Protein AF-A0AA35QZ10-F1 (afdb_monomer)

Structure (mmCIF, N/CA/C/O backbone):
data_AF-A0AA35QZ10-F1
#
_entry.id   AF-A0AA35QZ10-F1
#
loop_
_atom_site.group_PDB
_atom_site.id
_atom_site.type_symbol
_atom_site.label_atom_id
_atom_site.label_alt_id
_atom_site.label_comp_id
_atom_site.label_asym_id
_atom_site.label_entity_id
_atom_site.label_seq_id
_atom_site.pdbx_PDB_ins_code
_atom_site.Cartn_x
_atom_site.Cartn_y
_atom_site.Cartn_z
_atom_site.occupancy
_atom_site.B_iso_or_equiv
_atom_site.auth_seq_id
_atom_site.auth_comp_id
_atom_site.auth_asym_id
_atom_site.auth_atom_id
_atom_site.pdbx_PDB_model_num
ATOM 1 N N . MET A 1 1 ? -4.164 -14.059 4.439 1.00 63.72 1 MET A N 1
ATOM 2 C CA . MET A 1 1 ? -3.988 -13.950 2.972 1.00 63.72 1 MET A CA 1
ATOM 3 C C . MET A 1 1 ? -5.216 -14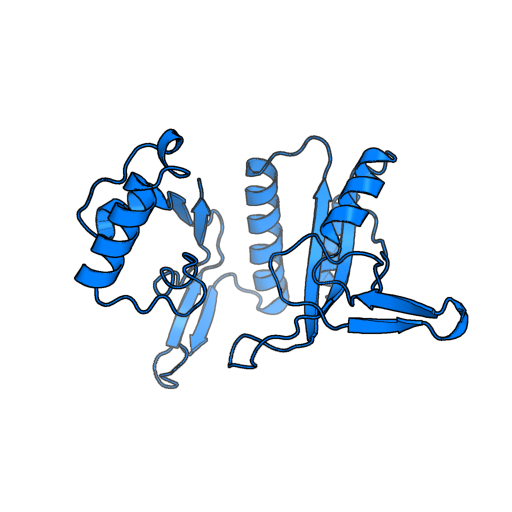.412 2.195 1.00 63.72 1 MET A C 1
ATOM 5 O O . MET A 1 1 ? -5.661 -13.649 1.354 1.00 63.72 1 MET A O 1
ATOM 9 N N . SER A 1 2 ? -5.811 -15.581 2.484 1.00 86.12 2 SER A N 1
ATOM 10 C CA . SER A 1 2 ? -7.033 -16.037 1.785 1.00 86.12 2 SER A CA 1
ATOM 11 C C . SER A 1 2 ? -8.198 -15.033 1.853 1.00 86.12 2 SER A C 1
ATOM 13 O O . SER A 1 2 ? -8.777 -14.741 0.816 1.00 86.12 2 SER A O 1
ATOM 15 N N . SER A 1 3 ? -8.464 -14.421 3.013 1.00 91.56 3 SER A N 1
ATOM 16 C CA . SER A 1 3 ? -9.534 -13.417 3.156 1.00 91.56 3 SER A CA 1
ATOM 17 C C . SER A 1 3 ? -9.306 -12.141 2.332 1.00 91.56 3 SER A C 1
ATOM 19 O O . SER A 1 3 ? -10.261 -11.556 1.840 1.00 91.56 3 SER A O 1
ATOM 21 N N . ILE A 1 4 ? -8.046 -11.722 2.139 1.00 95.69 4 ILE A N 1
ATOM 22 C CA . ILE A 1 4 ? -7.713 -10.545 1.314 1.00 95.69 4 ILE A CA 1
ATOM 23 C C . ILE A 1 4 ? -8.027 -10.839 -0.155 1.00 95.69 4 ILE A C 1
ATOM 25 O O . ILE A 1 4 ? -8.680 -10.033 -0.809 1.00 95.69 4 ILE A O 1
ATOM 29 N N . ARG A 1 5 ? -7.613 -12.013 -0.654 1.00 97.00 5 ARG A N 1
ATOM 30 C CA . ARG A 1 5 ? -7.931 -12.445 -2.024 1.00 97.00 5 ARG A CA 1
ATOM 31 C C . ARG A 1 5 ? -9.433 -12.510 -2.252 1.00 97.00 5 ARG A C 1
ATOM 33 O O . ARG A 1 5 ? -9.929 -11.858 -3.157 1.00 97.00 5 ARG A O 1
ATOM 40 N N . GLN A 1 6 ? -10.157 -13.192 -1.364 1.00 96.38 6 GLN A N 1
ATOM 41 C CA . GLN A 1 6 ? -11.615 -13.312 -1.447 1.00 96.38 6 GLN A CA 1
ATOM 42 C C . GLN A 1 6 ? -12.314 -11.948 -1.447 1.00 96.38 6 GLN A C 1
ATOM 44 O O . GLN A 1 6 ? -13.272 -11.750 -2.190 1.00 96.38 6 GLN A O 1
ATOM 49 N N . PHE A 1 7 ? -11.830 -10.992 -0.647 1.00 97.75 7 PHE A N 1
ATOM 50 C CA . PHE A 1 7 ? -12.361 -9.633 -0.647 1.00 97.75 7 PHE A CA 1
ATOM 51 C C . PHE A 1 7 ? -12.220 -8.979 -2.028 1.00 97.75 7 PHE A C 1
ATOM 53 O O . PHE A 1 7 ? -13.218 -8.519 -2.582 1.00 97.75 7 PHE A O 1
ATOM 60 N N . PHE A 1 8 ? -11.022 -8.983 -2.617 1.00 98.19 8 PHE A N 1
ATOM 61 C CA . PHE A 1 8 ? -10.788 -8.381 -3.933 1.00 98.19 8 PHE A CA 1
ATOM 62 C C . PHE A 1 8 ? -11.505 -9.132 -5.065 1.00 98.19 8 PHE A C 1
ATOM 64 O O . PHE A 1 8 ? -12.157 -8.500 -5.898 1.00 98.19 8 PHE A O 1
ATOM 71 N N . GLU A 1 9 ? -11.492 -10.465 -5.053 1.00 97.12 9 GLU A N 1
ATOM 72 C CA . GLU A 1 9 ? -12.240 -11.305 -5.998 1.00 97.12 9 GLU A CA 1
ATOM 73 C C . GLU A 1 9 ? -13.745 -11.001 -5.951 1.00 97.12 9 GLU A C 1
ATOM 75 O O . GLU A 1 9 ? -14.378 -10.833 -6.994 1.00 97.12 9 GLU A O 1
ATOM 80 N N . SER A 1 10 ? -14.323 -10.832 -4.754 1.00 97.50 10 SER A N 1
ATOM 81 C CA . SER A 1 10 ? -15.746 -10.490 -4.597 1.00 97.50 10 SER A CA 1
ATOM 82 C C . SER A 1 10 ? -16.115 -9.113 -5.164 1.00 97.50 10 SER A C 1
ATOM 84 O O . SER A 1 10 ? -17.275 -8.868 -5.496 1.00 97.50 10 SER A O 1
ATOM 86 N N . LEU A 1 11 ? -15.133 -8.216 -5.303 1.00 97.69 11 LEU A N 1
ATOM 87 C CA . LEU A 1 11 ? -15.281 -6.891 -5.911 1.00 97.69 11 LEU A CA 1
ATOM 88 C C . LEU A 1 11 ? -14.959 -6.887 -7.419 1.00 97.69 11 LEU A C 1
ATOM 90 O O . LEU A 1 11 ? -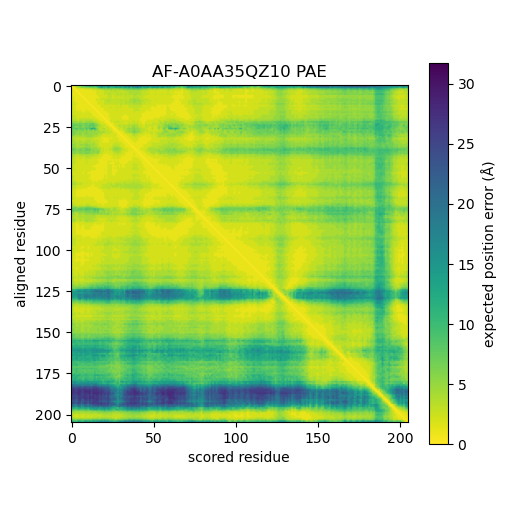15.020 -5.829 -8.060 1.00 97.69 11 LEU A O 1
ATOM 94 N N . GLY A 1 12 ? -14.644 -8.057 -7.985 1.00 98.06 12 GLY A N 1
ATOM 95 C CA . GLY A 1 12 ? -14.345 -8.254 -9.401 1.00 98.06 12 GLY A CA 1
ATOM 96 C C . GLY A 1 12 ? -12.922 -7.871 -9.801 1.00 98.06 12 GLY A C 1
ATOM 97 O O . GLY A 1 12 ? -12.699 -7.543 -10.962 1.00 98.06 12 GLY A O 1
ATOM 98 N N . PHE A 1 13 ? -11.972 -7.857 -8.862 1.00 98.62 13 PHE A N 1
ATOM 99 C CA . PHE A 1 13 ? -10.564 -7.660 -9.197 1.00 98.62 13 PHE A CA 1
ATOM 100 C C . PHE A 1 13 ? -9.941 -8.941 -9.756 1.00 98.62 13 PHE A C 1
ATOM 102 O O . PHE A 1 13 ? -10.213 -10.041 -9.275 1.00 98.62 13 PHE A O 1
ATOM 109 N N . LEU A 1 14 ? -9.053 -8.778 -10.733 1.00 98.56 14 LEU A N 1
ATOM 110 C CA . LEU A 1 14 ? -8.208 -9.842 -11.259 1.00 98.56 14 LEU A CA 1
ATOM 111 C C . LEU A 1 14 ? -6.892 -9.907 -10.467 1.00 98.56 14 LEU A C 1
ATOM 113 O O . LEU A 1 14 ? -6.173 -8.907 -10.403 1.00 98.56 14 LEU A O 1
ATOM 117 N N . GLU A 1 15 ? -6.566 -11.068 -9.888 1.00 98.56 15 GLU A N 1
ATOM 118 C CA . GLU A 1 15 ? -5.224 -11.311 -9.333 1.00 98.56 15 GLU A CA 1
ATOM 119 C C . GLU A 1 15 ? -4.228 -11.453 -10.491 1.00 98.56 15 GLU A C 1
ATOM 121 O O . GLU A 1 15 ? -4.475 -12.196 -11.444 1.00 98.56 15 GLU A O 1
ATOM 126 N N . VAL A 1 16 ? -3.116 -10.725 -10.425 1.00 98.56 16 VAL A N 1
ATOM 127 C CA . VAL A 1 16 ? -2.063 -10.727 -11.449 1.00 98.56 16 VAL A CA 1
ATOM 128 C C . VAL A 1 16 ? -0.687 -10.904 -10.815 1.00 98.56 16 VAL A C 1
ATOM 130 O O . VAL A 1 16 ? -0.503 -10.667 -9.624 1.00 98.56 16 VAL A O 1
ATOM 133 N N . GLU A 1 17 ? 0.296 -11.279 -11.631 1.00 98.56 17 GLU A N 1
ATOM 134 C CA . GLU A 1 17 ? 1.710 -11.304 -11.254 1.00 98.56 17 GLU A CA 1
ATOM 135 C C . GLU A 1 17 ? 2.506 -10.434 -12.231 1.00 98.56 17 GLU A C 1
ATOM 137 O O . GLU A 1 17 ? 2.420 -10.618 -13.449 1.00 98.56 17 GLU A O 1
ATOM 142 N N . THR A 1 18 ? 3.287 -9.482 -11.714 1.00 98.50 18 THR A N 1
ATOM 143 C CA . THR A 1 18 ? 4.153 -8.621 -12.534 1.00 98.50 18 THR A CA 1
ATOM 144 C C . THR A 1 18 ? 5.639 -8.929 -12.309 1.00 98.50 18 THR A C 1
ATOM 146 O O . THR A 1 18 ? 6.010 -9.520 -11.291 1.00 98.50 18 THR A O 1
ATOM 149 N N . PRO A 1 19 ? 6.544 -8.519 -13.222 1.00 98.31 19 PRO A N 1
ATOM 150 C CA . PRO A 1 19 ? 7.973 -8.792 -13.083 1.00 98.31 19 PRO A CA 1
ATOM 151 C C . PRO A 1 19 ? 8.569 -8.316 -11.749 1.00 98.31 19 PRO A C 1
ATOM 153 O O . PRO A 1 19 ? 8.305 -7.203 -11.289 1.00 98.31 19 PRO A O 1
ATOM 156 N N . MET A 1 20 ? 9.419 -9.160 -11.153 1.00 98.25 20 MET A N 1
ATOM 157 C CA . MET A 1 20 ? 10.206 -8.831 -9.954 1.00 98.25 20 MET A CA 1
ATOM 158 C C . MET A 1 20 ? 11.614 -8.314 -10.271 1.00 98.25 20 MET A C 1
ATOM 160 O O . MET A 1 20 ? 12.254 -7.755 -9.387 1.00 98.25 20 MET A O 1
ATOM 164 N N . MET A 1 21 ? 12.088 -8.488 -11.508 1.00 97.62 21 MET A N 1
ATOM 165 C CA . MET A 1 21 ? 13.360 -7.960 -12.002 1.00 97.62 21 MET A CA 1
ATOM 166 C C . MET A 1 21 ? 13.083 -6.960 -13.119 1.00 97.62 21 MET A C 1
ATOM 168 O O . MET A 1 21 ? 12.473 -7.314 -14.127 1.00 97.62 21 MET A O 1
ATOM 172 N N . ASN A 1 22 ? 13.548 -5.726 -12.949 1.00 96.00 22 ASN A N 1
ATOM 173 C CA . ASN A 1 22 ? 13.260 -4.615 -13.848 1.00 96.00 22 ASN A CA 1
ATOM 174 C C . ASN A 1 22 ? 14.555 -4.006 -14.387 1.00 96.00 22 ASN A C 1
ATOM 176 O O . ASN A 1 22 ? 15.553 -3.943 -13.674 1.00 96.00 22 ASN A O 1
ATOM 180 N N . GLY A 1 23 ? 14.529 -3.489 -15.617 1.00 94.56 23 GLY A N 1
ATOM 181 C CA . GLY A 1 23 ? 15.638 -2.682 -16.144 1.00 94.56 23 GLY A CA 1
ATOM 182 C C . GLY A 1 23 ? 15.784 -1.331 -15.431 1.00 94.56 23 GLY A C 1
ATOM 183 O O . GLY A 1 23 ? 16.870 -0.766 -15.393 1.00 94.56 23 GLY A O 1
ATOM 184 N N . ILE A 1 24 ? 14.698 -0.829 -14.833 1.00 92.06 24 ILE A N 1
ATOM 185 C CA . ILE A 1 24 ? 14.662 0.385 -14.011 1.00 92.06 24 ILE A CA 1
ATOM 186 C C . ILE A 1 24 ? 13.758 0.105 -12.804 1.00 92.06 24 ILE A C 1
ATOM 188 O O . ILE A 1 24 ? 12.634 -0.370 -12.971 1.00 92.06 24 ILE A O 1
ATOM 192 N N . ALA A 1 25 ? 14.230 0.387 -11.589 1.00 89.94 25 ALA A N 1
ATOM 193 C CA . ALA A 1 25 ? 13.391 0.334 -10.392 1.00 89.94 25 ALA A CA 1
ATOM 194 C C . ALA A 1 25 ? 12.468 1.565 -10.323 1.00 89.94 25 ALA A C 1
ATOM 196 O O . ALA A 1 25 ? 12.911 2.687 -10.557 1.00 89.94 25 ALA A O 1
ATOM 197 N N . GLY A 1 26 ? 11.191 1.363 -9.991 1.00 89.44 26 GLY A N 1
ATOM 198 C CA . GLY A 1 26 ? 10.193 2.429 -9.887 1.00 89.44 26 GLY A CA 1
ATOM 199 C C . GLY A 1 26 ? 8.972 2.000 -9.072 1.00 89.44 26 GLY A C 1
ATOM 200 O O . GLY A 1 26 ? 8.897 0.855 -8.630 1.00 89.44 26 GLY A O 1
ATOM 201 N N . GLY A 1 27 ? 8.035 2.928 -8.861 1.00 84.12 27 GLY A N 1
ATOM 202 C CA . GLY A 1 27 ? 6.812 2.710 -8.070 1.00 84.12 27 GLY A CA 1
ATOM 203 C C . GLY A 1 27 ? 6.957 2.972 -6.565 1.00 84.12 27 GLY A C 1
ATOM 204 O O . GLY A 1 27 ? 5.967 3.053 -5.858 1.00 84.12 27 GLY A O 1
ATOM 205 N N . ALA A 1 28 ? 8.175 3.156 -6.055 1.00 86.00 28 ALA A N 1
A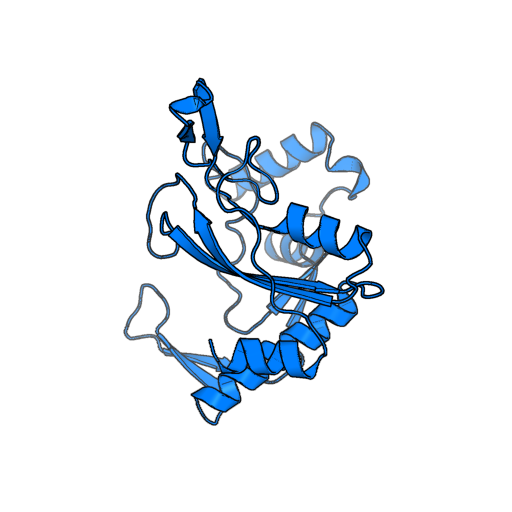TOM 206 C CA . ALA A 1 28 ? 8.410 3.628 -4.693 1.00 86.00 28 ALA A CA 1
ATOM 207 C C . ALA A 1 28 ? 9.757 4.357 -4.601 1.00 86.00 28 ALA A C 1
ATOM 209 O O . ALA A 1 28 ? 10.668 4.097 -5.388 1.00 86.00 28 ALA A O 1
ATOM 210 N N . SER A 1 29 ? 9.896 5.248 -3.617 1.00 87.62 29 SER A N 1
ATOM 211 C CA . SER A 1 29 ? 11.187 5.842 -3.255 1.00 87.62 29 SER A CA 1
ATOM 212 C C . SER A 1 29 ? 11.922 4.904 -2.299 1.00 87.62 29 SER A C 1
ATOM 214 O O . SER A 1 29 ? 11.666 4.940 -1.099 1.00 87.62 29 SER A O 1
ATOM 216 N N . ALA A 1 30 ? 12.802 4.057 -2.831 1.00 89.44 30 ALA A N 1
ATOM 217 C CA . ALA A 1 30 ? 13.619 3.127 -2.053 1.00 89.44 30 ALA A CA 1
ATOM 218 C C . ALA A 1 30 ? 14.928 2.793 -2.783 1.00 89.44 30 ALA A C 1
ATOM 220 O O . ALA A 1 30 ? 15.014 2.929 -4.007 1.00 89.44 30 ALA A O 1
ATOM 221 N N . VAL A 1 31 ? 15.936 2.321 -2.044 1.00 90.50 31 VAL A N 1
ATOM 222 C CA . VAL A 1 31 ? 17.193 1.829 -2.635 1.00 90.50 31 VAL A CA 1
ATOM 223 C C . VAL A 1 31 ? 16.989 0.384 -3.121 1.00 90.50 31 VAL A C 1
ATOM 225 O O . VAL A 1 31 ? 16.694 -0.489 -2.304 1.00 90.50 31 VAL A O 1
ATOM 228 N N . PRO A 1 32 ? 17.120 0.080 -4.426 1.00 95.38 32 PRO A N 1
ATOM 229 C CA . PRO A 1 32 ? 16.886 -1.270 -4.934 1.00 95.38 32 PRO A CA 1
ATOM 230 C C . PRO A 1 32 ? 18.097 -2.190 -4.721 1.00 95.38 32 PRO A C 1
ATOM 232 O O . PRO A 1 32 ? 19.246 -1.745 -4.681 1.00 95.38 32 PRO A O 1
ATOM 235 N N . PHE A 1 33 ? 17.853 -3.502 -4.683 1.00 97.62 33 PHE A N 1
ATOM 236 C CA . PHE A 1 33 ? 18.914 -4.484 -4.922 1.00 97.62 33 PHE A CA 1
ATOM 237 C C . PHE A 1 33 ? 19.265 -4.525 -6.410 1.00 97.62 33 PHE A C 1
ATOM 239 O O . PHE A 1 33 ? 18.372 -4.502 -7.260 1.00 97.62 33 PHE A O 1
ATOM 246 N N . VAL A 1 34 ? 20.558 -4.638 -6.714 1.00 97.69 34 VAL A N 1
ATOM 247 C CA . VAL A 1 34 ? 21.086 -4.750 -8.080 1.00 97.69 34 VAL A CA 1
ATOM 248 C C . VAL A 1 34 ? 21.609 -6.167 -8.296 1.00 97.69 34 VAL A C 1
ATOM 250 O O . VAL A 1 34 ? 22.316 -6.708 -7.449 1.00 97.69 34 VAL A O 1
ATOM 253 N N . THR A 1 35 ? 21.270 -6.763 -9.433 1.00 97.81 35 THR A N 1
ATOM 254 C CA . THR A 1 35 ? 21.776 -8.061 -9.890 1.00 97.81 35 THR A CA 1
ATOM 255 C C . THR A 1 35 ? 22.204 -7.973 -11.355 1.00 97.81 35 THR A C 1
ATOM 257 O O . THR A 1 35 ? 21.988 -6.951 -12.009 1.00 97.81 35 THR A O 1
ATOM 260 N N . HIS A 1 36 ? 22.826 -9.027 -11.879 1.00 97.81 36 HIS A N 1
ATOM 261 C CA . HIS A 1 36 ? 23.385 -9.055 -13.227 1.00 97.81 36 HIS A CA 1
ATOM 262 C C . HIS A 1 36 ? 22.886 -10.270 -14.019 1.00 97.81 36 HIS A C 1
ATOM 264 O O . HIS A 1 36 ? 22.917 -11.403 -13.538 1.00 97.81 36 HIS A O 1
ATOM 270 N N . HIS A 1 37 ? 22.422 -10.035 -15.247 1.00 97.38 37 HIS A N 1
ATOM 271 C CA . HIS A 1 37 ? 21.918 -11.070 -16.143 1.00 97.38 37 HIS A CA 1
ATOM 272 C C . HIS A 1 37 ? 22.997 -11.506 -17.148 1.00 97.38 37 HIS A C 1
ATOM 274 O O . HIS A 1 37 ? 23.121 -10.923 -18.225 1.00 97.38 37 HIS A O 1
ATOM 280 N N . ASN A 1 38 ? 23.711 -12.594 -16.842 1.00 97.12 38 ASN A N 1
ATOM 281 C CA . ASN A 1 38 ? 24.902 -13.059 -17.576 1.00 97.12 38 ASN A CA 1
ATOM 282 C C . ASN A 1 38 ? 24.750 -13.148 -19.107 1.00 97.12 38 ASN A C 1
ATOM 284 O O . ASN A 1 38 ? 25.657 -12.772 -19.835 1.00 97.12 38 ASN A O 1
ATOM 288 N N . HIS A 1 39 ? 23.626 -13.666 -19.619 1.00 97.00 39 HIS A N 1
ATOM 289 C CA . HIS A 1 39 ? 23.467 -13.868 -21.068 1.00 97.00 39 HIS A CA 1
ATOM 290 C C . HIS A 1 39 ? 23.294 -12.557 -21.851 1.00 97.00 39 HIS A C 1
ATOM 292 O O . HIS A 1 39 ? 23.696 -12.480 -23.007 1.00 97.00 39 HIS A O 1
ATOM 298 N N . PHE A 1 40 ? 22.695 -11.540 -21.227 1.00 95.44 40 PHE A N 1
ATOM 299 C CA . PHE A 1 40 ? 22.429 -10.243 -21.859 1.00 95.44 40 PHE A CA 1
ATOM 300 C C . PHE A 1 40 ? 23.416 -9.166 -21.398 1.00 95.44 40 PHE A C 1
ATOM 302 O O . PHE A 1 40 ? 23.266 -8.019 -21.802 1.00 95.44 40 PHE A O 1
ATOM 309 N N . ASP A 1 41 ? 24.382 -9.535 -20.546 1.00 96.44 41 ASP A N 1
ATOM 310 C CA . ASP A 1 41 ? 25.401 -8.653 -19.971 1.00 96.44 41 ASP A CA 1
ATOM 311 C C . ASP A 1 41 ? 24.821 -7.313 -19.479 1.00 96.44 41 ASP A C 1
ATOM 313 O O . ASP A 1 41 ? 25.297 -6.226 -19.798 1.00 96.44 41 ASP A O 1
ATOM 317 N N . THR A 1 42 ? 23.714 -7.385 -18.731 1.00 97.12 42 THR A N 1
ATOM 318 C CA . THR A 1 42 ? 22.983 -6.202 -18.259 1.00 97.12 42 THR A CA 1
ATOM 319 C C . THR A 1 42 ? 22.671 -6.294 -16.778 1.00 97.12 42 THR A C 1
ATOM 321 O O . THR A 1 42 ? 22.402 -7.370 -16.239 1.00 97.12 42 THR A O 1
ATOM 324 N N . ASN A 1 43 ? 22.641 -5.138 -16.123 1.00 97.69 43 ASN A N 1
ATOM 325 C CA . ASN A 1 43 ? 22.149 -5.038 -14.759 1.00 97.69 43 ASN A CA 1
ATOM 326 C C . ASN A 1 43 ? 20.618 -5.048 -14.740 1.00 97.69 43 ASN A C 1
ATOM 328 O O . ASN A 1 43 ? 19.964 -4.505 -15.633 1.00 97.69 43 ASN A O 1
ATOM 332 N N . LEU A 1 44 ? 20.069 -5.665 -13.700 1.00 97.62 44 LEU A N 1
ATOM 333 C CA . LEU A 1 44 ? 18.652 -5.673 -13.368 1.00 97.62 44 LEU A CA 1
ATOM 334 C C . LEU A 1 44 ? 18.480 -5.261 -11.909 1.00 97.62 44 LEU A C 1
ATOM 336 O O . LEU A 1 44 ? 19.374 -5.437 -11.080 1.00 97.62 44 LEU A O 1
ATOM 340 N N . PHE A 1 45 ? 17.303 -4.744 -11.595 1.00 98.19 45 PHE A N 1
ATOM 341 C CA . PHE A 1 45 ? 16.942 -4.291 -10.263 1.00 98.19 45 PHE A CA 1
ATOM 342 C C . PHE A 1 45 ? 15.791 -5.128 -9.729 1.00 98.19 45 PHE A C 1
ATOM 344 O O . PHE A 1 45 ? 14.797 -5.329 -10.431 1.00 98.19 45 PHE A O 1
ATOM 351 N N . MET A 1 46 ? 15.895 -5.583 -8.483 1.00 98.25 46 MET A N 1
ATOM 352 C CA . MET A 1 46 ? 14.751 -6.188 -7.805 1.00 98.25 46 MET A CA 1
ATOM 353 C C . MET A 1 46 ? 13.691 -5.110 -7.556 1.00 98.25 46 MET A C 1
ATOM 355 O O . MET A 1 46 ? 14.025 -3.981 -7.187 1.00 98.25 46 MET A O 1
ATOM 359 N N . ARG A 1 47 ? 12.414 -5.432 -7.782 1.00 98.00 47 ARG A N 1
ATOM 360 C CA . ARG A 1 47 ? 11.329 -4.451 -7.669 1.00 98.00 47 ARG A CA 1
ATOM 361 C C . ARG A 1 47 ? 11.180 -3.921 -6.239 1.00 98.00 47 ARG A C 1
ATOM 363 O O . ARG A 1 47 ? 11.258 -4.674 -5.268 1.00 98.00 47 ARG A O 1
ATOM 370 N N . VAL A 1 48 ? 10.878 -2.629 -6.145 1.00 97.25 48 VAL A N 1
ATOM 371 C CA . VAL A 1 48 ? 10.517 -1.948 -4.891 1.00 97.25 48 VAL A CA 1
ATOM 372 C C . VAL A 1 48 ? 8.996 -1.810 -4.724 1.00 97.25 48 VAL A C 1
ATOM 374 O O . VAL A 1 48 ? 8.531 -1.676 -3.594 1.00 97.25 48 VAL A O 1
ATOM 377 N N . ALA A 1 49 ? 8.252 -1.854 -5.839 1.00 97.94 49 ALA A N 1
ATOM 378 C CA . ALA A 1 49 ? 6.793 -1.932 -5.934 1.00 97.94 49 ALA A CA 1
ATOM 379 C C . ALA A 1 49 ? 6.368 -2.422 -7.347 1.00 97.94 49 ALA A C 1
ATOM 381 O O . ALA A 1 49 ? 7.117 -2.212 -8.311 1.00 97.94 49 ALA A O 1
ATOM 382 N N . PRO A 1 50 ? 5.192 -3.059 -7.508 1.00 98.19 50 PRO A N 1
ATOM 383 C CA . PRO A 1 50 ? 4.587 -3.407 -8.796 1.00 98.19 50 PRO A CA 1
ATOM 384 C C . PRO A 1 50 ? 3.782 -2.265 -9.453 1.00 98.19 50 PRO A C 1
ATOM 386 O O . PRO A 1 50 ? 3.392 -2.414 -10.611 1.00 98.19 50 PRO A O 1
ATOM 389 N N . GLU A 1 51 ? 3.559 -1.134 -8.765 1.00 98.38 51 GLU A N 1
ATOM 390 C CA . GLU A 1 51 ? 2.741 0.023 -9.191 1.00 98.38 51 GLU A CA 1
ATOM 391 C C . GLU A 1 51 ? 2.730 0.308 -10.707 1.00 98.38 51 GLU A C 1
ATOM 393 O O . GLU A 1 51 ? 1.664 0.401 -11.322 1.00 98.38 51 GLU A O 1
ATOM 398 N N . LEU A 1 52 ? 3.903 0.455 -11.336 1.00 97.69 52 LEU A N 1
ATOM 399 C CA . LEU A 1 52 ? 3.977 0.859 -12.745 1.00 97.69 52 LEU A CA 1
ATOM 400 C C . LEU A 1 52 ? 3.381 -0.200 -13.681 1.00 97.69 52 LEU A C 1
ATOM 402 O O . LEU A 1 52 ? 2.705 0.150 -14.647 1.00 97.69 52 LEU A O 1
ATOM 406 N N . TYR A 1 53 ? 3.585 -1.485 -13.387 1.00 98.44 53 TYR A N 1
ATOM 407 C CA . TYR A 1 53 ? 3.010 -2.573 -14.177 1.00 98.44 53 TYR A CA 1
ATOM 408 C C . TYR A 1 53 ? 1.501 -2.661 -14.001 1.00 98.44 53 TYR A C 1
ATOM 410 O O . TYR A 1 53 ? 0.785 -2.804 -14.989 1.00 98.44 53 TYR A O 1
ATOM 418 N N . LEU A 1 54 ? 1.008 -2.505 -12.773 1.00 98.44 54 LEU A N 1
ATOM 419 C CA . LEU A 1 54 ? -0.428 -2.523 -12.510 1.00 98.44 54 LEU A CA 1
ATOM 420 C C . LEU A 1 54 ? -1.141 -1.367 -13.232 1.00 98.44 54 LEU A C 1
ATOM 422 O O . LEU A 1 54 ? -2.171 -1.583 -13.868 1.00 98.44 54 LEU A O 1
ATOM 426 N N . LYS A 1 55 ? -0.546 -0.166 -13.261 1.00 98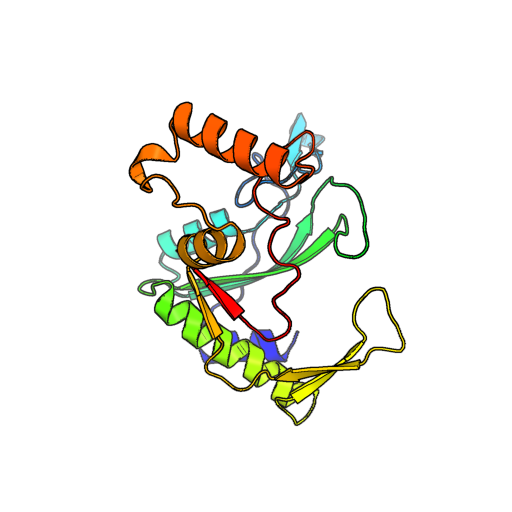.38 55 LYS A N 1
ATOM 427 C CA . LYS A 1 55 ? -1.055 0.954 -14.074 1.00 98.38 55 LYS A CA 1
ATOM 428 C C . LYS A 1 55 ? -1.032 0.656 -15.575 1.00 98.38 55 LYS A C 1
ATOM 430 O O . LYS A 1 55 ? -1.986 1.002 -16.268 1.00 98.38 55 LYS A O 1
ATOM 435 N N . MET A 1 56 ? 0.016 0.006 -16.089 1.00 98.25 56 MET A N 1
ATOM 436 C CA . MET A 1 56 ? 0.067 -0.404 -17.501 1.00 98.25 56 MET A CA 1
ATOM 437 C C . MET A 1 56 ? -1.044 -1.403 -17.857 1.00 98.25 56 MET A C 1
ATOM 439 O O . MET A 1 56 ? -1.605 -1.305 -18.946 1.00 98.25 56 MET A O 1
ATOM 443 N N . LEU A 1 57 ? -1.413 -2.315 -16.950 1.00 98.50 57 LEU A N 1
ATOM 444 C CA . LEU A 1 57 ? -2.547 -3.229 -17.150 1.00 98.50 57 LEU A CA 1
ATOM 445 C C . LEU A 1 57 ? -3.888 -2.485 -17.204 1.00 98.50 57 LE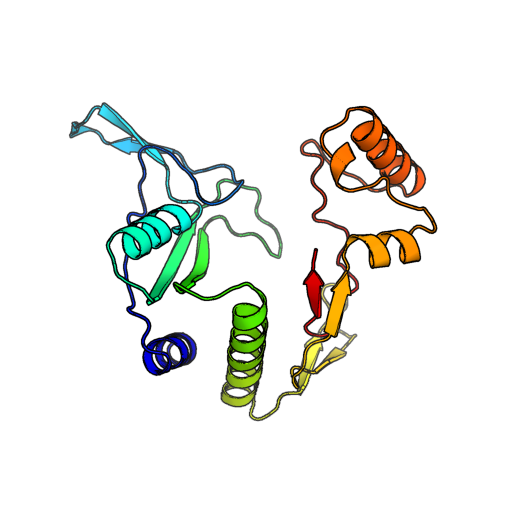U A C 1
ATOM 447 O O . LEU A 1 57 ? -4.712 -2.784 -18.068 1.00 98.50 57 LEU A O 1
ATOM 451 N N . VAL A 1 58 ? -4.078 -1.482 -16.341 1.00 98.38 58 VAL A N 1
ATOM 452 C CA . VAL A 1 58 ? -5.266 -0.613 -16.380 1.00 98.38 58 VAL A CA 1
ATOM 453 C C . VAL A 1 58 ? -5.339 0.158 -17.697 1.00 98.38 58 VAL A C 1
ATOM 455 O O . VAL A 1 58 ? -6.391 0.180 -18.330 1.00 98.38 58 VAL A O 1
ATOM 458 N N . ILE A 1 59 ? -4.219 0.722 -18.168 1.00 98.25 59 ILE A N 1
ATOM 459 C CA . ILE A 1 59 ? -4.138 1.352 -19.501 1.00 98.25 59 ILE A CA 1
ATOM 460 C C . ILE A 1 59 ? -4.480 0.340 -20.606 1.00 98.25 59 ILE A C 1
ATOM 462 O O . ILE A 1 59 ? -5.151 0.687 -21.575 1.00 98.25 59 ILE A O 1
ATOM 466 N N . GLY A 1 60 ? -4.052 -0.915 -20.450 1.00 98.06 60 GLY A N 1
ATOM 467 C CA . GLY A 1 60 ? -4.372 -2.026 -21.348 1.00 98.06 60 GLY A CA 1
ATOM 468 C C . GLY A 1 60 ? -5.833 -2.493 -21.316 1.00 98.06 60 GLY A C 1
ATOM 469 O O . GLY A 1 60 ? -6.181 -3.396 -22.073 1.00 98.06 60 GLY A O 1
ATOM 470 N N . GLY A 1 61 ? -6.685 -1.893 -20.477 1.00 97.75 61 GLY A N 1
ATOM 471 C CA . GLY A 1 61 ? -8.123 -2.162 -20.412 1.00 97.75 61 GLY A CA 1
ATOM 472 C C . GLY A 1 61 ? -8.562 -3.099 -19.285 1.00 97.75 61 GLY A C 1
ATOM 473 O O . GLY A 1 61 ? -9.737 -3.453 -19.230 1.00 97.75 61 GLY A O 1
ATOM 474 N N . ILE A 1 62 ? -7.665 -3.506 -18.378 1.00 98.12 62 ILE A N 1
ATOM 475 C CA . ILE A 1 62 ? -8.043 -4.309 -17.206 1.00 98.12 62 ILE A CA 1
ATOM 476 C C . ILE A 1 62 ? -8.397 -3.371 -16.049 1.00 98.12 62 ILE A C 1
ATOM 478 O O . ILE A 1 62 ? -7.526 -2.887 -15.334 1.00 98.12 62 ILE A O 1
ATOM 482 N N . GLU A 1 63 ? -9.689 -3.109 -15.863 1.00 98.25 63 GLU A N 1
ATOM 483 C CA . GLU A 1 63 ? -10.181 -2.054 -14.965 1.00 98.25 63 GLU A CA 1
ATOM 484 C C . GLU A 1 63 ? -9.872 -2.278 -13.478 1.00 98.25 63 GLU A C 1
ATOM 486 O O . GLU A 1 63 ? -9.763 -1.309 -12.731 1.00 98.25 63 GLU A O 1
ATOM 491 N N . LYS A 1 64 ? -9.748 -3.530 -13.026 1.00 98.62 64 LYS A N 1
ATOM 492 C CA . LYS A 1 64 ? -9.511 -3.875 -11.619 1.00 98.62 64 LYS A CA 1
ATOM 493 C C . LYS A 1 64 ? -8.460 -4.967 -11.507 1.00 98.62 64 LYS A C 1
ATOM 495 O O . LYS A 1 64 ? -8.726 -6.120 -11.843 1.00 98.62 64 LYS A O 1
ATOM 500 N N . VAL A 1 65 ? -7.285 -4.615 -11.004 1.00 98.75 65 VAL A N 1
ATOM 501 C CA . VAL A 1 65 ? -6.157 -5.541 -10.818 1.00 98.75 65 VAL A CA 1
ATOM 502 C C . VAL A 1 65 ? -5.643 -5.471 -9.393 1.00 98.75 65 VAL A C 1
ATOM 504 O O . VAL A 1 65 ? -5.638 -4.394 -8.798 1.00 98.75 65 VAL A O 1
ATOM 507 N N . PHE A 1 66 ? -5.193 -6.597 -8.850 1.00 98.69 66 PHE A N 1
ATOM 508 C CA . PHE A 1 66 ? -4.442 -6.620 -7.601 1.00 98.69 66 PHE A CA 1
ATOM 509 C C . PHE A 1 66 ? -3.322 -7.656 -7.639 1.00 98.69 66 PHE A C 1
ATOM 511 O O . PHE A 1 66 ? -3.416 -8.664 -8.335 1.00 98.69 66 PHE A O 1
ATOM 518 N N . GLU A 1 67 ? -2.268 -7.413 -6.872 1.00 98.69 67 GLU A N 1
ATOM 519 C CA . GLU A 1 67 ? -1.171 -8.352 -6.678 1.00 98.69 67 GLU A CA 1
ATOM 520 C C . GLU A 1 67 ? -0.800 -8.420 -5.194 1.00 98.69 67 GLU A C 1
ATOM 522 O O . GLU A 1 67 ? -0.587 -7.394 -4.541 1.00 98.69 67 GLU A O 1
ATOM 527 N N . ILE A 1 68 ? -0.675 -9.644 -4.670 1.00 98.50 68 ILE A N 1
ATOM 528 C CA . ILE A 1 68 ? -0.051 -9.919 -3.372 1.00 98.50 68 ILE A CA 1
ATOM 529 C C . ILE A 1 68 ? 1.317 -10.535 -3.637 1.00 98.50 68 ILE A C 1
ATOM 531 O O . ILE A 1 68 ? 1.410 -11.691 -4.048 1.00 98.50 68 ILE A O 1
ATOM 535 N N . GLY A 1 69 ? 2.386 -9.796 -3.360 1.00 97.81 69 GLY A N 1
ATOM 536 C CA . GLY A 1 69 ? 3.721 -10.224 -3.761 1.00 97.81 69 GLY A CA 1
ATOM 537 C C . GLY A 1 69 ? 4.847 -9.652 -2.916 1.00 97.81 69 GLY A C 1
ATOM 538 O O . GLY A 1 69 ? 4.648 -8.789 -2.057 1.00 97.81 69 GLY A O 1
ATOM 539 N N . LYS A 1 70 ? 6.054 -10.173 -3.158 1.00 98.31 70 LYS A N 1
ATOM 540 C CA . LYS A 1 70 ? 7.269 -9.731 -2.473 1.00 98.31 70 LYS A CA 1
ATOM 541 C C . LYS A 1 70 ? 7.804 -8.434 -3.075 1.00 98.31 70 LYS A C 1
ATOM 543 O O . LYS A 1 70 ? 7.793 -8.282 -4.297 1.00 98.31 70 LYS A O 1
ATOM 548 N N . GLN A 1 71 ? 8.282 -7.547 -2.213 1.00 98.00 71 GLN A N 1
ATOM 549 C CA . GLN A 1 71 ? 9.014 -6.327 -2.545 1.00 98.00 71 GLN A CA 1
ATOM 550 C C . GLN A 1 71 ? 10.381 -6.370 -1.869 1.00 98.00 71 GLN A C 1
ATOM 552 O O . GLN A 1 71 ? 10.519 -6.983 -0.806 1.00 98.00 71 GLN A O 1
ATOM 557 N N . PHE A 1 72 ? 11.372 -5.717 -2.474 1.00 98.00 72 PHE A N 1
ATOM 558 C CA . PHE A 1 72 ? 12.757 -5.763 -2.020 1.00 98.00 72 PHE A CA 1
ATOM 559 C C . PHE A 1 72 ? 13.306 -4.350 -1.841 1.00 98.00 72 PHE A C 1
ATOM 561 O O . PHE A 1 72 ? 13.248 -3.541 -2.766 1.00 98.00 72 PHE A O 1
ATOM 568 N N . ARG A 1 73 ? 13.863 -4.054 -0.666 1.00 96.69 73 ARG A N 1
ATOM 569 C CA . ARG A 1 73 ? 14.524 -2.777 -0.370 1.00 96.69 73 ARG A CA 1
ATOM 570 C C . ARG A 1 73 ? 15.875 -3.037 0.273 1.00 96.69 73 ARG A C 1
ATOM 572 O O . ARG A 1 73 ? 15.971 -3.757 1.263 1.00 96.69 73 ARG A O 1
ATOM 579 N N . ASN A 1 74 ? 16.916 -2.469 -0.319 1.00 95.19 74 ASN A N 1
ATOM 580 C CA . ASN A 1 74 ? 18.287 -2.559 0.163 1.00 95.19 74 ASN A CA 1
ATOM 581 C C . ASN A 1 74 ? 18.537 -1.445 1.190 1.00 95.19 74 ASN A C 1
ATOM 583 O O . ASN A 1 74 ? 19.261 -0.485 0.932 1.00 95.19 74 ASN A O 1
ATOM 587 N N . GLU A 1 75 ? 17.834 -1.552 2.315 1.00 89.25 75 GLU A N 1
ATOM 588 C CA . GLU A 1 75 ? 17.795 -0.588 3.415 1.00 89.25 75 GLU A CA 1
ATOM 589 C C . GLU A 1 75 ? 18.152 -1.290 4.735 1.00 89.25 75 GLU A C 1
ATOM 591 O O . GLU A 1 75 ? 18.182 -2.523 4.811 1.00 89.25 75 GLU A O 1
ATOM 596 N N . ASP A 1 76 ? 18.437 -0.504 5.774 1.00 85.06 76 ASP A N 1
ATOM 597 C CA . ASP A 1 76 ? 18.750 -1.035 7.099 1.00 85.06 76 ASP A CA 1
ATOM 598 C C . ASP A 1 76 ? 17.554 -1.786 7.711 1.00 85.06 76 ASP A C 1
ATOM 600 O O . ASP A 1 76 ? 16.388 -1.448 7.501 1.00 85.06 76 ASP A O 1
ATOM 604 N N . VAL A 1 77 ? 17.860 -2.815 8.501 1.00 86.94 77 VAL A N 1
ATOM 605 C CA . VAL A 1 77 ? 16.860 -3.642 9.188 1.00 86.94 77 VAL A CA 1
ATOM 606 C C . VAL A 1 77 ? 16.590 -3.074 10.577 1.00 86.94 77 VAL A C 1
ATOM 608 O O . VAL A 1 77 ? 17.512 -2.856 11.365 1.00 86.94 77 VAL A O 1
ATOM 611 N N . ASP A 1 78 ? 15.313 -2.909 10.911 1.00 83.56 78 ASP A N 1
ATOM 612 C CA . ASP A 1 78 ? 14.866 -2.542 12.253 1.00 83.56 78 ASP A CA 1
ATOM 613 C C . ASP A 1 78 ? 13.606 -3.333 12.653 1.00 83.56 78 ASP A C 1
ATOM 615 O O . ASP A 1 78 ? 13.296 -4.385 12.098 1.00 83.56 78 ASP A O 1
ATOM 619 N N . ARG A 1 79 ? 12.873 -2.874 13.672 1.00 79.94 79 ARG A N 1
ATOM 620 C CA . ARG A 1 79 ? 11.684 -3.576 14.188 1.00 79.94 79 ARG A CA 1
ATOM 621 C C . ARG A 1 79 ? 10.506 -3.607 13.206 1.00 79.94 79 ARG A C 1
ATOM 623 O O . ARG A 1 79 ? 9.587 -4.396 13.411 1.00 79.94 79 ARG A O 1
ATOM 630 N N . THR A 1 80 ? 10.510 -2.732 12.211 1.00 82.31 80 THR A N 1
ATOM 631 C CA . THR A 1 80 ? 9.449 -2.535 11.215 1.00 82.31 80 THR A CA 1
ATOM 632 C C . THR A 1 80 ? 9.941 -2.679 9.775 1.00 82.31 80 THR A C 1
ATOM 634 O O . THR A 1 80 ? 9.113 -2.796 8.876 1.00 82.31 80 THR A O 1
ATOM 637 N N . HIS A 1 81 ? 11.256 -2.727 9.552 1.00 86.38 81 HIS A N 1
ATOM 638 C CA . HIS A 1 81 ? 11.869 -2.835 8.231 1.00 86.38 81 HIS A CA 1
ATOM 639 C C . HIS A 1 81 ? 12.622 -4.156 8.082 1.00 86.38 81 HIS A C 1
ATOM 641 O O . HIS A 1 81 ? 13.513 -4.471 8.867 1.00 86.38 81 HIS A O 1
ATOM 647 N N . ASN A 1 82 ? 12.268 -4.916 7.046 1.00 92.00 82 ASN A N 1
ATOM 648 C CA . ASN A 1 82 ? 13.008 -6.084 6.582 1.00 92.00 82 ASN A CA 1
ATOM 649 C C . ASN A 1 82 ? 13.307 -5.914 5.088 1.00 92.00 82 ASN A C 1
ATOM 651 O O . ASN A 1 82 ? 12.518 -5.302 4.369 1.00 92.00 82 ASN A O 1
ATOM 655 N N . THR A 1 83 ? 14.418 -6.476 4.612 1.00 95.38 83 THR A N 1
ATOM 656 C CA . THR A 1 83 ? 14.895 -6.276 3.229 1.00 95.38 83 THR A CA 1
ATOM 657 C C . THR A 1 83 ? 13.982 -6.888 2.168 1.00 95.38 83 THR A C 1
ATOM 659 O O . THR A 1 83 ? 13.940 -6.410 1.035 1.00 95.38 83 THR A O 1
ATOM 662 N N . GLU A 1 84 ? 13.214 -7.913 2.538 1.00 97.25 84 GLU A N 1
ATOM 663 C CA . GLU A 1 84 ? 12.087 -8.420 1.763 1.00 97.25 84 GLU A CA 1
ATOM 664 C C . GLU A 1 84 ? 10.800 -8.396 2.596 1.00 97.25 84 GLU A C 1
ATOM 666 O O . GLU A 1 84 ? 10.771 -8.785 3.768 1.00 97.25 84 GLU A O 1
ATOM 671 N N . PHE A 1 85 ? 9.701 -7.953 1.998 1.00 97.50 85 PHE A N 1
ATOM 672 C CA . PHE A 1 85 ? 8.404 -7.878 2.668 1.00 97.50 85 PHE A CA 1
ATOM 673 C C . PHE A 1 85 ? 7.272 -8.068 1.665 1.00 97.50 85 PHE A C 1
ATOM 675 O O . PHE A 1 85 ? 7.482 -8.064 0.456 1.00 97.50 85 PHE A O 1
ATOM 682 N N . THR A 1 86 ? 6.069 -8.332 2.169 1.00 98.06 86 THR A N 1
ATOM 683 C CA . THR A 1 86 ? 4.908 -8.649 1.327 1.00 98.06 86 THR A CA 1
ATOM 684 C C . THR A 1 86 ? 3.934 -7.487 1.348 1.00 98.06 86 THR A C 1
ATOM 686 O O . THR A 1 86 ? 3.544 -7.044 2.427 1.00 98.06 86 THR A O 1
ATOM 689 N N . THR A 1 87 ? 3.531 -7.026 0.170 1.00 98.19 87 THR A N 1
ATOM 690 C CA . THR A 1 87 ? 2.489 -6.008 0.003 1.00 98.19 87 THR A CA 1
ATOM 691 C C . THR A 1 87 ? 1.296 -6.597 -0.737 1.00 98.19 87 THR A C 1
ATOM 693 O O . THR A 1 87 ? 1.408 -7.630 -1.399 1.00 98.19 87 THR A O 1
ATOM 696 N N . CYS A 1 88 ? 0.146 -5.946 -0.586 1.00 97.88 88 CYS A N 1
ATOM 697 C CA . CYS A 1 88 ? -1.001 -6.102 -1.467 1.00 97.88 88 CYS A CA 1
ATOM 698 C C . CYS A 1 88 ? -1.219 -4.747 -2.134 1.00 97.88 88 CYS A C 1
ATOM 700 O O . CYS A 1 88 ? -1.494 -3.772 -1.435 1.00 97.88 88 CYS A O 1
ATOM 702 N N . GLU A 1 89 ? -1.090 -4.683 -3.452 1.00 98.50 89 GLU A N 1
ATOM 703 C CA . GLU A 1 89 ? -1.351 -3.472 -4.231 1.00 98.50 89 GLU A CA 1
ATOM 704 C C . GLU A 1 89 ? -2.494 -3.735 -5.197 1.00 98.50 89 GLU A C 1
ATOM 706 O O . GLU A 1 89 ? -2.583 -4.817 -5.771 1.00 98.50 89 GLU A O 1
ATOM 711 N N . PHE A 1 90 ? -3.382 -2.759 -5.363 1.00 98.56 90 PHE A N 1
ATOM 712 C CA . PHE A 1 90 ? -4.495 -2.856 -6.293 1.00 98.56 90 PHE A CA 1
ATOM 713 C C . PHE A 1 90 ? -4.715 -1.530 -7.011 1.00 98.56 90 PHE A C 1
ATOM 715 O O . PHE A 1 90 ? -4.437 -0.461 -6.471 1.00 98.56 90 PHE A O 1
ATOM 722 N N . TYR A 1 91 ? -5.243 -1.613 -8.227 1.00 98.56 91 TYR A N 1
ATOM 723 C CA . TYR A 1 91 ? -5.644 -0.464 -9.025 1.00 98.56 91 TYR A CA 1
ATOM 724 C C . TYR A 1 91 ? -7.061 -0.676 -9.536 1.00 98.56 91 TYR A C 1
ATOM 726 O O . TYR A 1 91 ? -7.422 -1.778 -9.950 1.00 98.56 91 TYR A O 1
ATOM 734 N N . MET A 1 92 ? -7.855 0.390 -9.481 1.00 98.56 92 MET A N 1
ATOM 735 C CA . MET A 1 92 ? -9.265 0.397 -9.848 1.00 98.56 92 MET A CA 1
ATOM 736 C C . MET A 1 92 ? -9.545 1.612 -10.732 1.00 98.56 92 MET A C 1
ATOM 738 O O . MET A 1 92 ? -9.430 2.753 -10.287 1.00 98.56 92 MET A O 1
ATOM 742 N N . ALA A 1 93 ? -9.881 1.369 -11.996 1.00 98.31 93 ALA A N 1
ATOM 743 C CA . ALA A 1 93 ? -10.313 2.403 -12.922 1.00 98.31 93 ALA A CA 1
ATOM 744 C C . ALA A 1 93 ? -11.604 3.068 -12.421 1.00 98.31 93 ALA A C 1
ATOM 746 O O . ALA A 1 93 ? -12.439 2.425 -11.783 1.00 98.31 93 ALA A O 1
ATOM 747 N N . TYR A 1 94 ? -11.763 4.353 -12.745 1.00 97.75 94 TYR A N 1
ATOM 748 C CA . TYR A 1 94 ? -12.935 5.173 -12.403 1.00 97.75 94 TYR A CA 1
ATOM 749 C C . TYR A 1 94 ? -13.181 5.398 -10.903 1.00 97.75 94 TYR A C 1
ATOM 751 O O . TYR A 1 94 ? -14.224 5.943 -10.556 1.00 97.75 94 TYR A O 1
ATOM 759 N N . ALA A 1 95 ? -12.237 5.016 -10.043 1.00 98.00 95 ALA A N 1
ATOM 760 C CA . ALA A 1 95 ? -12.269 5.306 -8.616 1.00 98.00 95 ALA A CA 1
ATOM 761 C C . ALA A 1 95 ? -11.352 6.485 -8.276 1.00 98.00 95 ALA A C 1
ATOM 763 O O . ALA A 1 95 ? -10.287 6.654 -8.883 1.00 98.00 95 ALA A O 1
ATOM 764 N N . ASP A 1 96 ? -11.740 7.261 -7.271 1.00 97.88 96 ASP A N 1
ATOM 765 C CA . ASP A 1 96 ? -10.852 8.192 -6.586 1.00 97.88 96 ASP A CA 1
ATOM 766 C C . ASP A 1 96 ? -10.504 7.695 -5.172 1.00 97.88 96 ASP A C 1
ATOM 768 O O . ASP A 1 96 ? -10.914 6.622 -4.726 1.00 97.88 96 ASP A O 1
ATOM 772 N N . TYR A 1 97 ? -9.668 8.447 -4.458 1.00 95.50 97 TYR A N 1
ATOM 773 C CA . TYR A 1 97 ? -9.208 8.059 -3.125 1.00 95.50 97 TYR A CA 1
ATOM 774 C C . TYR A 1 97 ? -10.335 7.969 -2.077 1.00 95.50 97 TYR A C 1
ATOM 776 O O . TYR A 1 97 ? -10.168 7.259 -1.087 1.00 95.50 97 TYR A O 1
ATOM 784 N N . SER A 1 98 ? -11.479 8.629 -2.284 1.00 96.12 98 SER A N 1
ATOM 785 C CA . SER A 1 98 ? -12.661 8.519 -1.418 1.00 96.12 98 SER A CA 1
ATOM 786 C C . SER A 1 98 ? -13.256 7.116 -1.499 1.00 96.12 98 SER A C 1
ATOM 788 O O . SER A 1 98 ? -13.538 6.514 -0.462 1.00 96.12 98 SER A O 1
ATOM 790 N N . ASP A 1 99 ? -13.345 6.552 -2.708 1.00 97.88 99 ASP A N 1
ATOM 791 C CA . ASP A 1 99 ? -13.738 5.153 -2.907 1.00 97.88 99 ASP A CA 1
ATOM 792 C C . ASP A 1 99 ? -12.739 4.213 -2.215 1.00 97.88 99 ASP A C 1
ATOM 794 O O . ASP A 1 99 ? -13.115 3.232 -1.567 1.00 97.88 99 ASP A O 1
ATOM 798 N N . LEU A 1 100 ? -11.442 4.532 -2.302 1.00 97.69 100 LEU A N 1
ATOM 799 C CA . LEU A 1 100 ? -10.393 3.734 -1.665 1.00 97.69 100 LEU A CA 1
ATOM 800 C C . LEU A 1 100 ? -10.455 3.786 -0.135 1.00 97.69 100 LEU A C 1
ATOM 802 O O . LEU A 1 100 ? -10.146 2.781 0.509 1.00 97.69 100 LEU A O 1
ATOM 806 N N . ILE A 1 101 ? -10.872 4.908 0.455 1.00 97.50 101 ILE A N 1
ATOM 807 C CA . ILE A 1 101 ? -11.117 5.026 1.898 1.00 97.50 101 ILE A CA 1
ATOM 808 C C . ILE A 1 101 ? -12.216 4.045 2.320 1.00 97.50 101 ILE A C 1
ATOM 810 O O . ILE A 1 101 ? -12.008 3.271 3.255 1.00 97.50 101 ILE A O 1
ATOM 814 N N . GLU A 1 102 ? -13.341 4.008 1.603 1.00 97.75 102 GLU A N 1
ATOM 815 C CA . GLU A 1 102 ? -14.444 3.086 1.906 1.00 97.75 102 GLU A CA 1
ATOM 816 C C . GLU A 1 102 ? -14.033 1.617 1.737 1.00 97.75 102 GLU A C 1
ATOM 818 O O . GLU A 1 102 ? -14.340 0.768 2.581 1.00 97.75 102 GLU A O 1
ATOM 823 N N . ILE A 1 103 ? -13.292 1.301 0.669 1.00 98.00 103 ILE A N 1
ATOM 824 C CA . ILE A 1 103 ? -12.741 -0.040 0.436 1.00 98.00 103 ILE A CA 1
ATOM 825 C C . ILE A 1 103 ? -11.782 -0.431 1.567 1.00 98.00 103 ILE A C 1
ATOM 827 O O . ILE A 1 103 ? -11.857 -1.553 2.069 1.00 98.00 103 ILE A O 1
ATOM 831 N N . THR A 1 104 ? -10.918 0.487 2.004 1.00 98.06 104 THR A N 1
ATOM 832 C CA . THR A 1 104 ? -9.942 0.249 3.077 1.00 98.06 104 THR A CA 1
ATOM 833 C C . THR A 1 104 ? -10.632 0.014 4.418 1.00 98.06 104 THR A C 1
ATOM 835 O O . THR A 1 104 ? -10.300 -0.947 5.112 1.00 98.06 104 THR A O 1
ATOM 838 N N . GLU A 1 105 ? -11.625 0.833 4.776 1.00 98.25 105 GLU A N 1
ATOM 839 C CA . GLU A 1 105 ? -12.423 0.645 5.993 1.00 98.25 105 GLU A CA 1
ATOM 840 C C . GLU A 1 105 ? -13.099 -0.730 5.997 1.00 98.25 105 GLU A C 1
ATOM 842 O O . GLU A 1 105 ? -12.991 -1.468 6.980 1.00 98.25 105 GLU A O 1
ATOM 847 N N . ARG A 1 106 ? -13.735 -1.118 4.884 1.00 97.94 106 ARG A N 1
ATOM 848 C CA . ARG A 1 106 ? -14.397 -2.424 4.735 1.00 97.94 106 ARG A CA 1
ATOM 849 C C . ARG A 1 106 ? -13.416 -3.591 4.808 1.00 97.94 106 ARG A C 1
ATOM 851 O O . ARG A 1 106 ? -13.692 -4.556 5.517 1.00 97.94 106 ARG A O 1
ATOM 858 N N . LEU A 1 107 ? -12.285 -3.504 4.105 1.00 97.56 107 LEU A N 1
ATOM 859 C CA . LEU A 1 107 ? -11.261 -4.547 4.099 1.00 97.56 107 LEU A CA 1
ATOM 860 C C . LEU A 1 107 ? -10.687 -4.740 5.503 1.00 97.56 107 LEU A C 1
ATOM 862 O O . LEU A 1 107 ? -10.733 -5.840 6.043 1.00 97.56 107 LEU A O 1
ATOM 866 N N . ILE A 1 108 ? -10.161 -3.678 6.113 1.00 97.25 108 ILE A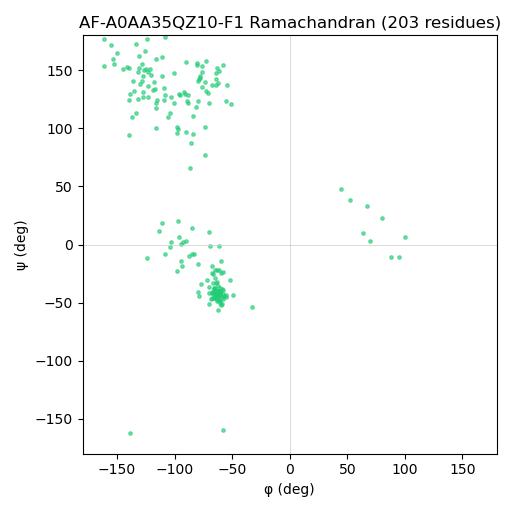 N 1
ATOM 867 C CA . ILE A 1 108 ? -9.432 -3.785 7.380 1.00 97.25 108 ILE A CA 1
ATOM 868 C C . ILE A 1 108 ? -10.372 -4.161 8.528 1.00 97.25 108 ILE A C 1
ATOM 870 O O . ILE A 1 108 ? -10.063 -5.085 9.281 1.00 97.25 108 ILE A O 1
ATOM 874 N N . SER A 1 109 ? -11.528 -3.500 8.657 1.00 97.12 109 SER A N 1
ATOM 875 C CA . SER A 1 109 ? -12.484 -3.834 9.722 1.00 97.12 109 SER A CA 1
ATOM 876 C C . SER A 1 109 ? -13.041 -5.253 9.559 1.00 97.12 109 SER A C 1
ATOM 878 O O . SER A 1 109 ? -13.135 -5.985 10.547 1.00 97.12 109 SER A O 1
ATOM 880 N N . GLY A 1 110 ? -13.337 -5.671 8.322 1.00 96.00 110 GLY A N 1
ATOM 881 C CA . GLY A 1 110 ? -13.775 -7.025 7.989 1.00 96.00 110 GLY A CA 1
ATOM 882 C C . GLY A 1 110 ? -12.734 -8.075 8.366 1.00 96.00 110 GLY A C 1
ATOM 883 O O . GLY A 1 110 ? -13.044 -8.992 9.118 1.00 96.00 110 GLY A O 1
ATOM 884 N N . LEU A 1 111 ? -11.473 -7.888 7.962 1.00 95.75 111 LEU A N 1
ATOM 885 C CA . LEU A 1 111 ? -10.377 -8.797 8.316 1.00 95.75 111 LEU A CA 1
ATOM 886 C C . LEU A 1 111 ? -10.208 -8.947 9.832 1.00 95.75 111 LEU A C 1
ATOM 888 O O . LEU A 1 111 ? -10.035 -10.060 10.327 1.00 95.75 111 LEU A O 1
ATOM 892 N N . VAL A 1 112 ? -10.259 -7.842 10.579 1.00 96.31 112 VAL A N 1
ATOM 893 C CA . VAL A 1 112 ? -10.137 -7.877 12.043 1.00 96.31 112 VAL A CA 1
ATOM 894 C C . VAL A 1 112 ? -11.307 -8.646 12.657 1.00 96.31 112 VAL A C 1
ATOM 896 O O . VAL A 1 112 ? -11.093 -9.509 13.512 1.00 96.31 112 VAL A O 1
ATOM 899 N N . LYS A 1 113 ? -12.532 -8.401 12.179 1.00 95.56 113 LYS A N 1
ATOM 900 C CA . LYS A 1 113 ? -13.730 -9.112 12.633 1.00 95.56 113 LYS A CA 1
ATOM 901 C C . LYS A 1 113 ? -13.682 -10.604 12.305 1.00 95.56 113 LYS A C 1
ATOM 903 O O . LYS A 1 113 ? -14.038 -11.399 13.171 1.00 95.56 113 LYS A O 1
ATOM 908 N N . ASP A 1 114 ? -13.216 -10.974 11.119 1.00 93.50 114 ASP A N 1
ATOM 909 C CA . ASP A 1 114 ? -13.117 -12.364 10.668 1.00 93.50 114 ASP A CA 1
ATOM 910 C C . ASP A 1 114 ? -12.072 -13.150 11.467 1.00 93.50 114 ASP A C 1
ATOM 912 O O . ASP A 1 114 ? -12.303 -14.297 11.844 1.00 93.50 114 ASP A O 1
ATOM 916 N N . VAL A 1 115 ? -10.924 -12.530 11.764 1.00 94.12 115 VAL A N 1
ATOM 917 C CA . VAL A 1 115 ? -9.817 -13.186 12.479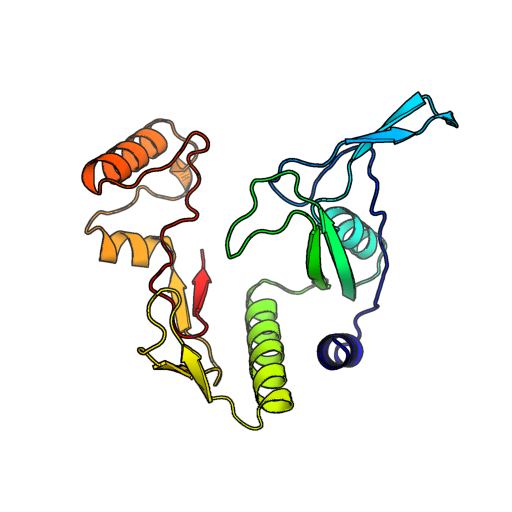 1.00 94.12 115 VAL A CA 1
ATOM 918 C C . VAL A 1 115 ? -10.056 -13.236 13.990 1.00 94.12 115 VAL A C 1
ATOM 920 O O . VAL A 1 115 ? -9.748 -14.243 14.627 1.00 94.12 115 VAL A O 1
ATOM 923 N N . HIS A 1 116 ? -10.587 -12.164 14.584 1.00 94.56 116 HIS A N 1
ATOM 924 C CA . HIS A 1 116 ? -10.698 -12.027 16.042 1.00 94.56 116 HIS A CA 1
ATOM 925 C C . HIS A 1 116 ? -12.128 -12.147 16.582 1.00 94.56 116 HIS A C 1
ATOM 927 O O . HIS A 1 116 ? -12.323 -12.142 17.797 1.00 94.56 116 HIS A O 1
ATOM 933 N N . GLY A 1 117 ? -13.146 -12.202 15.721 1.00 95.75 117 GLY A N 1
ATOM 934 C CA . GLY A 1 117 ? -14.555 -12.193 16.127 1.00 95.75 117 GLY A CA 1
ATOM 935 C C . GLY A 1 117 ? -15.038 -10.849 16.692 1.00 95.75 117 GLY A C 1
ATOM 936 O O . GLY A 1 117 ? -16.197 -10.724 17.094 1.00 95.75 117 GLY A O 1
ATOM 937 N N . SER A 1 118 ? -14.196 -9.813 16.705 1.00 96.75 118 SER A N 1
ATOM 938 C CA . SER A 1 118 ? -14.444 -8.489 17.291 1.00 96.75 118 SER A CA 1
ATOM 939 C C . SER A 1 118 ? -13.766 -7.408 16.450 1.00 96.75 118 SER A C 1
ATOM 941 O O . SER A 1 118 ? -12.730 -7.679 15.863 1.00 96.75 118 SER A O 1
ATOM 943 N N . TYR A 1 119 ? -14.313 -6.188 16.428 1.00 96.75 119 TYR A N 1
ATOM 944 C CA . TYR A 1 119 ? -13.622 -5.011 15.873 1.00 96.75 119 TYR A CA 1
ATOM 945 C C . TYR A 1 119 ? -12.599 -4.417 16.848 1.00 96.75 119 TYR A C 1
ATOM 947 O O . TYR A 1 119 ? -11.737 -3.640 16.456 1.00 96.75 119 TYR A O 1
ATOM 955 N N . LYS A 1 120 ? -12.688 -4.780 18.129 1.00 96.62 120 LYS A N 1
ATOM 956 C CA . LYS A 1 120 ? -11.808 -4.293 19.189 1.00 96.62 120 LYS A CA 1
ATOM 957 C C . LYS A 1 120 ? -10.786 -5.352 19.546 1.00 96.62 120 LYS A C 1
ATOM 959 O O . LYS A 1 120 ? -11.175 -6.477 19.880 1.00 96.62 120 LYS A O 1
ATOM 964 N N . ILE A 1 121 ? -9.511 -4.979 19.522 1.00 94.94 121 ILE A N 1
ATOM 965 C CA . ILE A 1 121 ? -8.395 -5.854 19.889 1.00 94.94 121 ILE A CA 1
ATOM 966 C C . ILE A 1 121 ? -7.539 -5.213 20.977 1.00 94.94 121 ILE A C 1
ATOM 968 O O . ILE A 1 121 ? -7.421 -3.994 21.063 1.00 94.94 121 ILE A O 1
ATOM 972 N N . LYS A 1 122 ? -6.906 -6.045 21.802 1.00 92.06 122 LYS A N 1
ATOM 973 C CA . LYS A 1 122 ? -5.910 -5.601 22.781 1.00 92.06 122 LYS A CA 1
ATOM 974 C C . LYS A 1 122 ? -4.517 -5.750 22.182 1.00 92.06 122 LYS A C 1
ATOM 976 O O . LYS A 1 122 ? -4.172 -6.826 21.703 1.00 92.06 122 LYS A O 1
ATOM 981 N N . HIS A 1 123 ? -3.723 -4.690 22.235 1.00 86.38 123 HIS A N 1
ATOM 982 C CA . HIS A 1 123 ? -2.364 -4.655 21.710 1.00 86.38 123 HIS A CA 1
ATOM 983 C C . HIS A 1 123 ? -1.384 -4.139 22.767 1.00 86.38 123 HIS A C 1
ATOM 985 O O . HIS A 1 123 ? -1.697 -3.221 23.524 1.00 86.38 123 HIS A O 1
ATOM 991 N N . HIS A 1 124 ? -0.191 -4.726 22.828 1.00 82.44 124 HIS A N 1
ATOM 992 C CA . HIS A 1 124 ? 0.878 -4.262 23.711 1.00 82.44 124 HIS A CA 1
ATOM 993 C C . HIS A 1 124 ? 1.699 -3.204 22.983 1.00 82.44 124 HIS A C 1
ATOM 995 O O . HIS A 1 124 ? 2.257 -3.489 21.927 1.00 82.44 124 HIS A O 1
ATOM 1001 N N . LEU A 1 125 ? 1.791 -1.994 23.539 1.00 69.69 125 LEU A N 1
ATOM 1002 C CA . LEU A 1 125 ? 2.567 -0.939 22.893 1.00 69.69 125 LEU A CA 1
ATOM 1003 C C . LEU A 1 125 ? 4.0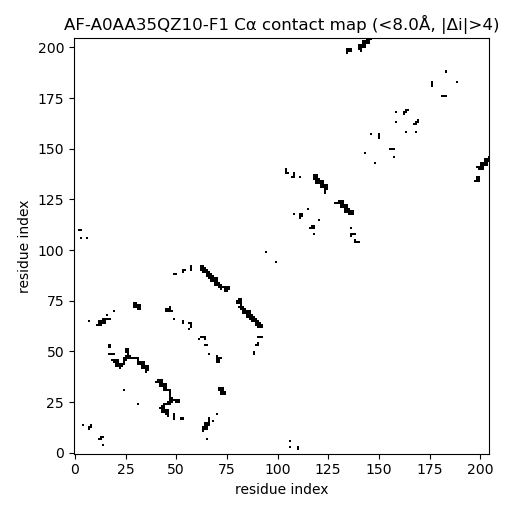52 -1.305 22.831 1.00 69.69 125 LEU A C 1
ATOM 1005 O O . LEU A 1 125 ? 4.660 -1.763 23.805 1.00 69.69 125 LEU A O 1
ATOM 1009 N N . MET A 1 126 ? 4.646 -1.033 21.673 1.00 64.81 126 MET A N 1
ATOM 1010 C CA . MET A 1 126 ? 6.070 -1.223 21.436 1.00 64.81 126 MET A CA 1
ATOM 1011 C C . MET A 1 126 ? 6.888 -0.455 22.482 1.00 64.81 126 MET A C 1
ATOM 1013 O O . MET A 1 126 ? 6.728 0.748 22.659 1.00 64.81 126 MET A O 1
ATOM 1017 N N . GLY A 1 127 ? 7.755 -1.171 23.205 1.00 65.31 127 GLY A N 1
ATOM 1018 C CA . GLY A 1 127 ? 8.627 -0.596 24.237 1.00 65.31 127 GLY A CA 1
ATOM 1019 C C . GLY A 1 127 ? 8.090 -0.668 25.671 1.00 65.31 127 GLY A C 1
ATOM 1020 O O . GLY A 1 127 ? 8.869 -0.464 26.598 1.00 65.31 127 GLY A O 1
ATOM 1021 N N . ASN A 1 128 ? 6.818 -1.027 25.892 1.00 69.19 128 ASN A N 1
ATOM 1022 C CA . ASN A 1 128 ? 6.308 -1.309 27.237 1.00 69.19 128 ASN A CA 1
ATOM 1023 C C . ASN A 1 128 ? 5.362 -2.526 27.240 1.00 69.19 128 ASN A C 1
ATOM 1025 O O . ASN A 1 128 ? 4.154 -2.363 27.053 1.00 69.19 128 ASN A O 1
ATOM 1029 N N . PRO A 1 129 ? 5.880 -3.739 27.522 1.00 71.06 129 PRO A N 1
ATOM 1030 C CA . PRO A 1 129 ? 5.089 -4.973 27.538 1.00 71.06 129 PRO A CA 1
ATOM 1031 C C . PRO A 1 129 ? 3.911 -4.940 28.517 1.00 71.06 129 PRO A C 1
ATOM 1033 O O . PRO A 1 129 ? 2.928 -5.646 28.318 1.00 71.06 129 PRO A O 1
ATOM 1036 N N . ASN A 1 130 ? 3.974 -4.105 29.556 1.00 79.25 130 ASN A N 1
ATOM 1037 C CA . ASN A 1 130 ? 2.933 -4.019 30.578 1.00 79.25 130 ASN A CA 1
ATOM 1038 C C . ASN A 1 130 ? 1.813 -3.036 30.209 1.00 79.25 130 ASN A C 1
ATOM 1040 O O . ASN A 1 130 ? 0.785 -2.997 30.885 1.00 79.25 130 ASN A O 1
ATOM 1044 N N . LYS A 1 131 ? 1.984 -2.236 29.147 1.00 80.44 131 LYS A N 1
ATOM 1045 C CA . LYS A 1 131 ? 0.977 -1.275 28.697 1.00 80.44 131 LYS A CA 1
ATOM 1046 C C . LYS A 1 131 ? 0.164 -1.860 27.544 1.00 80.44 131 LYS A C 1
ATOM 1048 O O . LYS A 1 131 ? 0.598 -1.860 26.393 1.00 80.44 131 LYS A O 1
ATOM 1053 N N . VAL A 1 132 ? -1.037 -2.323 27.878 1.00 85.56 132 VAL A N 1
ATOM 1054 C CA . VAL A 1 132 ? -2.036 -2.793 26.913 1.00 85.56 132 VAL A CA 1
ATOM 1055 C C . VAL A 1 132 ? -2.930 -1.628 26.506 1.00 85.56 132 VAL A C 1
ATOM 1057 O O . VAL A 1 132 ? -3.469 -0.929 27.364 1.00 85.56 132 VAL A O 1
ATOM 1060 N N . VAL A 1 133 ? -3.096 -1.434 25.203 1.00 88.06 133 VAL A N 1
ATOM 1061 C CA . VAL A 1 133 ? -4.080 -0.521 24.618 1.00 88.06 133 VAL A CA 1
ATOM 1062 C C . VAL A 1 133 ? -5.164 -1.320 23.911 1.00 88.06 133 VAL A C 1
ATOM 1064 O O . VAL A 1 133 ? -4.898 -2.381 23.348 1.00 88.06 133 VAL A O 1
ATOM 1067 N N . GLU A 1 134 ? -6.395 -0.826 23.961 1.00 92.56 134 GLU A N 1
ATOM 1068 C CA . GLU A 1 134 ? -7.467 -1.313 23.099 1.00 92.56 134 GLU A CA 1
ATOM 1069 C C . GLU A 1 134 ? -7.439 -0.501 21.803 1.00 92.56 134 GLU A C 1
ATOM 1071 O O . GLU A 1 134 ? -7.396 0.728 21.850 1.00 92.56 134 GLU A O 1
ATOM 1076 N N . ILE A 1 135 ? -7.432 -1.195 20.669 1.00 93.94 135 ILE A N 1
ATOM 1077 C CA . ILE A 1 135 ? -7.513 -0.609 19.334 1.00 93.94 135 ILE A CA 1
ATOM 1078 C C . ILE A 1 135 ? -8.887 -0.957 18.769 1.00 93.94 135 ILE A C 1
ATOM 1080 O O . ILE A 1 135 ? -9.252 -2.135 18.720 1.00 93.94 135 ILE A O 1
ATOM 1084 N N . ASP A 1 136 ? -9.639 0.063 18.361 1.00 95.75 136 ASP A N 1
ATOM 1085 C CA . ASP A 1 136 ? -10.987 -0.081 17.809 1.00 95.75 136 ASP A CA 1
ATOM 1086 C C . ASP A 1 136 ? -10.976 0.091 16.284 1.00 95.75 136 ASP A C 1
ATOM 1088 O O . ASP A 1 136 ? -10.702 1.176 15.776 1.00 95.75 136 ASP A O 1
ATOM 1092 N N . PHE A 1 137 ? -11.278 -0.989 15.561 1.00 97.44 137 PHE A N 1
ATOM 1093 C CA . PHE A 1 137 ? -11.397 -1.041 14.101 1.00 97.44 137 PHE A CA 1
ATOM 1094 C C . PHE A 1 137 ? -12.851 -0.908 13.621 1.00 97.44 137 PHE A C 1
ATOM 1096 O O . PHE A 1 137 ? -13.171 -1.317 12.505 1.00 97.44 137 PHE A O 1
ATOM 1103 N N . THR A 1 138 ? -13.754 -0.376 14.447 1.00 97.56 138 THR A N 1
ATOM 1104 C CA . THR A 1 138 ? -15.127 -0.076 14.023 1.00 97.56 138 THR A CA 1
ATOM 1105 C C . THR A 1 138 ? -15.113 1.117 13.050 1.00 97.56 138 THR A C 1
ATOM 1107 O O . THR A 1 138 ? -14.630 2.184 13.430 1.00 97.56 138 THR A O 1
ATOM 1110 N N . PRO A 1 139 ? -15.617 0.979 11.808 1.00 96.81 139 PRO A N 1
ATOM 1111 C CA . PRO A 1 139 ? -15.716 2.099 10.872 1.00 96.81 139 PRO A CA 1
ATOM 1112 C C . PRO A 1 139 ? -16.839 3.082 11.277 1.00 96.81 139 PRO A C 1
ATOM 1114 O O . PRO A 1 139 ? -17.785 2.675 11.960 1.00 96.81 139 PRO A O 1
ATOM 1117 N N . PRO A 1 140 ? -16.796 4.355 10.831 1.00 97.62 140 PRO A N 1
ATOM 1118 C CA . PRO A 1 140 ? -15.766 4.961 9.979 1.00 97.62 140 PRO A CA 1
ATOM 1119 C C . PRO A 1 140 ? -14.477 5.277 10.750 1.00 97.62 140 PRO A C 1
ATOM 1121 O O . PRO A 1 140 ? -14.509 5.600 11.939 1.00 97.62 140 PRO A O 1
ATOM 1124 N N . PHE A 1 141 ? -13.332 5.204 10.070 1.00 96.94 141 PHE A N 1
ATOM 1125 C CA . PHE A 1 141 ? -12.043 5.520 10.686 1.00 96.94 141 PHE A CA 1
ATOM 1126 C C . PHE A 1 141 ? -11.859 7.028 10.818 1.00 96.94 141 PHE A C 1
ATOM 1128 O O . PHE A 1 141 ? -12.414 7.827 10.059 1.00 96.94 141 PHE A O 1
ATOM 1135 N N . ARG A 1 142 ? -11.045 7.434 11.798 1.00 94.81 142 ARG A N 1
ATOM 1136 C CA . ARG A 1 142 ? -10.731 8.849 12.002 1.00 94.81 142 ARG A CA 1
ATOM 1137 C C . ARG A 1 142 ? -10.008 9.390 10.768 1.00 94.81 142 ARG A C 1
ATOM 1139 O O . ARG A 1 142 ? -9.117 8.737 10.240 1.00 94.81 142 ARG A O 1
ATOM 1146 N N . ARG A 1 143 ? -10.353 10.605 10.349 1.00 94.12 143 ARG A N 1
ATOM 1147 C CA . ARG A 1 143 ? -9.713 11.314 9.236 1.00 94.12 143 ARG A CA 1
ATOM 1148 C C . ARG A 1 143 ? -9.100 12.607 9.759 1.00 94.12 143 ARG A C 1
ATOM 1150 O O . ARG A 1 143 ? -9.752 13.305 10.537 1.00 94.12 143 ARG A O 1
ATOM 1157 N N . ILE A 1 144 ? -7.857 12.892 9.387 1.00 91.69 144 ILE A N 1
ATOM 1158 C CA . ILE A 1 144 ? -7.151 14.127 9.750 1.00 91.69 144 ILE A CA 1
ATOM 1159 C C . ILE A 1 144 ? -6.407 14.689 8.537 1.00 91.69 144 ILE A C 1
ATOM 1161 O O . ILE A 1 144 ? -5.834 13.925 7.764 1.00 91.69 144 ILE A O 1
ATOM 1165 N N . SER A 1 145 ? -6.413 16.014 8.396 1.00 90.19 145 SER A N 1
ATOM 1166 C CA . SER A 1 145 ? -5.537 16.744 7.474 1.00 90.19 145 SER A CA 1
ATOM 1167 C C . SER A 1 145 ? -4.113 16.740 8.033 1.00 90.19 145 SER A C 1
ATOM 1169 O O . SER A 1 145 ? -3.916 17.009 9.224 1.00 90.19 145 SER A O 1
ATOM 1171 N N . ILE A 1 146 ? -3.118 16.412 7.204 1.00 86.19 146 ILE A N 1
ATOM 1172 C CA . ILE A 1 146 ? -1.715 16.421 7.627 1.00 86.19 146 ILE A CA 1
ATOM 1173 C C . ILE A 1 146 ? -1.268 17.836 7.997 1.00 86.19 146 ILE A C 1
ATOM 1175 O O . ILE A 1 146 ? -0.618 18.015 9.025 1.00 86.19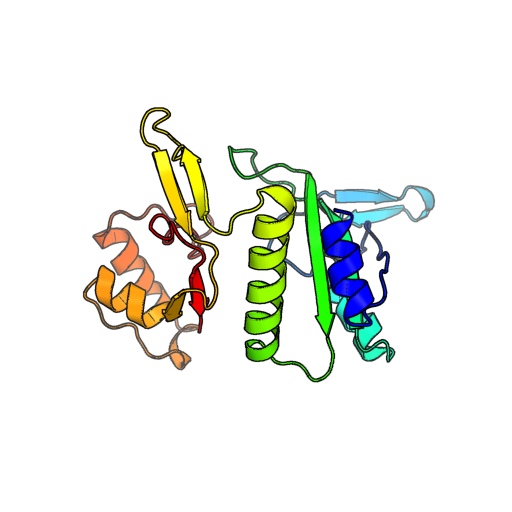 146 ILE A O 1
ATOM 1179 N N . ILE A 1 147 ? -1.637 18.841 7.199 1.00 86.38 147 ILE A N 1
ATOM 1180 C CA . ILE A 1 147 ? -1.201 20.221 7.421 1.00 86.38 147 ILE A CA 1
ATOM 1181 C C . ILE A 1 147 ? -1.876 20.793 8.664 1.00 86.38 147 ILE A C 1
ATOM 1183 O O . ILE A 1 147 ? -1.173 21.234 9.569 1.00 86.38 147 ILE A O 1
ATOM 1187 N N . GLU A 1 148 ? -3.204 20.707 8.772 1.00 89.00 148 GLU A N 1
ATOM 1188 C CA . GLU A 1 148 ? -3.938 21.261 9.917 1.00 89.00 148 GLU A CA 1
ATOM 1189 C C . GLU A 1 148 ? -3.501 20.618 11.242 1.00 89.00 148 GLU A C 1
ATOM 1191 O O . GLU A 1 148 ? -3.339 21.296 12.260 1.00 89.00 148 GLU A O 1
ATOM 1196 N N . GLU A 1 149 ? -3.278 19.300 11.254 1.00 87.00 149 GLU A N 1
ATOM 1197 C CA . GLU A 1 149 ? -2.843 18.608 12.465 1.00 87.00 149 GLU A CA 1
ATOM 1198 C C . GLU A 1 149 ? -1.402 18.979 12.845 1.00 87.00 149 GLU A C 1
ATOM 1200 O O . GLU A 1 149 ? -1.113 19.141 14.036 1.00 87.00 149 GLU A O 1
ATOM 1205 N N . LEU A 1 150 ? -0.506 19.171 11.870 1.00 84.50 150 LEU A N 1
ATOM 1206 C CA . LEU A 1 150 ? 0.846 19.670 12.128 1.00 84.50 150 LEU A CA 1
ATOM 1207 C C . LEU A 1 150 ? 0.826 21.108 12.647 1.00 84.50 150 LEU A C 1
ATOM 1209 O O . LEU A 1 150 ? 1.474 21.386 13.656 1.00 84.50 150 LEU A O 1
ATOM 1213 N N . GLU A 1 151 ? 0.049 21.997 12.029 1.00 88.44 151 GLU A N 1
ATOM 1214 C CA . GLU A 1 151 ? -0.134 23.379 12.484 1.00 88.44 151 GLU A CA 1
ATOM 1215 C C . GLU A 1 151 ? -0.621 23.425 13.935 1.00 88.44 151 GLU A C 1
ATOM 1217 O O . GLU A 1 151 ? -0.062 24.138 14.773 1.00 88.44 151 GLU A O 1
ATOM 1222 N N . ARG A 1 152 ? -1.606 22.586 14.274 1.00 86.81 152 ARG A N 1
ATOM 1223 C CA . ARG A 1 152 ? -2.168 22.481 15.624 1.00 86.81 152 ARG A CA 1
ATOM 1224 C C . ARG A 1 152 ? -1.165 21.958 16.654 1.00 86.81 152 ARG A C 1
ATOM 1226 O O . ARG A 1 152 ? -1.164 22.430 17.790 1.00 86.81 152 ARG A O 1
ATOM 1233 N N . GLN A 1 153 ? -0.347 20.965 16.301 1.00 83.94 153 GLN A N 1
ATOM 1234 C CA . GLN A 1 153 ? 0.636 20.367 17.220 1.00 83.94 153 GLN A CA 1
ATOM 1235 C C . GLN A 1 153 ? 1.875 21.252 17.400 1.00 83.94 153 GLN A C 1
ATOM 1237 O O . GLN A 1 153 ? 2.458 21.270 18.485 1.00 83.94 153 GLN A O 1
ATOM 1242 N N . LEU A 1 154 ? 2.279 21.971 16.352 1.00 84.00 154 LEU A N 1
ATOM 1243 C CA . LEU A 1 154 ? 3.479 22.808 16.338 1.00 84.00 154 LEU A CA 1
ATOM 1244 C C . LEU A 1 154 ? 3.189 24.271 16.711 1.00 84.00 154 LEU A C 1
ATOM 1246 O O . LEU A 1 154 ? 4.106 24.997 17.097 1.00 84.00 154 LEU A O 1
ATOM 1250 N N . GLY A 1 155 ? 1.929 24.708 16.627 1.00 86.88 155 GLY A N 1
ATOM 1251 C CA . GLY A 1 155 ? 1.519 26.090 16.886 1.00 86.88 155 GLY A CA 1
ATOM 1252 C C . GLY A 1 155 ? 2.065 27.075 15.849 1.00 86.88 155 GLY A C 1
ATOM 1253 O O . GLY A 1 155 ? 2.416 28.202 16.199 1.00 86.88 155 GLY A O 1
ATOM 1254 N N . VAL A 1 156 ? 2.199 26.639 14.596 1.00 87.12 156 VAL A N 1
ATOM 1255 C CA . VAL A 1 156 ? 2.716 27.432 13.468 1.00 87.12 156 VAL A CA 1
ATOM 1256 C C . VAL A 1 156 ? 1.763 27.310 12.289 1.00 87.12 156 VAL A C 1
ATOM 1258 O O . VAL A 1 156 ? 1.120 26.280 12.159 1.00 87.12 156 VAL A O 1
ATOM 1261 N N . ASN A 1 157 ? 1.710 28.321 11.422 1.00 89.62 157 ASN A N 1
ATOM 1262 C CA . ASN A 1 157 ? 0.968 28.237 10.162 1.00 89.62 157 ASN A CA 1
ATOM 1263 C C . ASN A 1 157 ? 1.930 27.853 9.041 1.00 89.62 157 ASN A C 1
ATOM 1265 O O . ASN A 1 157 ? 2.983 28.479 8.884 1.00 89.62 157 ASN A O 1
ATOM 1269 N N . PHE A 1 158 ? 1.573 26.839 8.266 1.00 87.00 158 PHE A N 1
ATOM 1270 C CA . PHE A 1 158 ? 2.354 26.395 7.127 1.00 87.00 158 PHE A CA 1
ATOM 1271 C C . PHE A 1 158 ? 2.106 27.326 5.929 1.00 87.00 158 PHE A C 1
ATOM 1273 O O . PHE A 1 158 ? 0.983 27.784 5.700 1.00 87.00 158 PHE A O 1
ATOM 1280 N N . PRO A 1 159 ? 3.143 27.627 5.127 1.00 85.50 159 PRO A N 1
ATOM 1281 C CA . PRO A 1 159 ? 2.959 28.311 3.854 1.00 85.50 159 PRO A CA 1
ATOM 1282 C C . PRO A 1 159 ? 2.024 27.526 2.915 1.00 85.50 159 PRO A C 1
ATOM 1284 O O . PRO A 1 159 ? 1.929 26.303 3.024 1.00 85.50 159 PRO A O 1
ATOM 1287 N N . PRO A 1 160 ? 1.347 28.193 1.964 1.00 84.56 160 PRO A N 1
ATOM 1288 C CA . PRO A 1 160 ? 0.366 27.544 1.099 1.00 84.56 160 PRO A CA 1
ATOM 1289 C C . PRO A 1 160 ? 0.997 26.456 0.204 1.00 84.56 160 PRO A C 1
ATOM 1291 O O . PRO A 1 160 ? 2.138 26.613 -0.229 1.00 84.56 160 PRO A O 1
ATOM 1294 N N . PRO A 1 161 ? 0.247 25.414 -0.212 1.00 78.25 161 PRO A N 1
ATOM 1295 C CA . PRO A 1 161 ? 0.782 24.282 -0.988 1.00 78.25 161 PRO A CA 1
ATOM 1296 C C . PRO A 1 161 ? 1.578 24.652 -2.247 1.00 78.25 161 PRO A C 1
ATOM 1298 O O . PRO A 1 161 ? 2.532 23.977 -2.628 1.00 78.25 161 PRO A O 1
ATOM 1301 N N . LYS A 1 162 ? 1.237 25.778 -2.886 1.00 82.19 162 LYS A N 1
ATOM 1302 C CA . LYS A 1 162 ? 1.933 26.283 -4.081 1.00 82.19 162 LYS A CA 1
ATOM 1303 C C . LYS A 1 162 ? 3.410 26.609 -3.836 1.00 82.19 162 LYS A C 1
ATOM 1305 O O . LYS A 1 162 ? 4.178 26.645 -4.792 1.00 82.19 162 LYS A O 1
ATOM 1310 N N . THR A 1 163 ? 3.812 26.853 -2.589 1.00 80.94 163 THR A N 1
ATOM 1311 C CA . THR A 1 163 ? 5.198 27.177 -2.232 1.00 80.94 163 THR A CA 1
ATOM 1312 C C . THR A 1 163 ? 6.003 25.957 -1.796 1.00 80.94 163 THR A C 1
ATOM 1314 O O . THR A 1 163 ? 7.182 26.110 -1.513 1.00 80.94 163 THR A O 1
ATOM 1317 N N . PHE A 1 164 ? 5.434 24.743 -1.770 1.00 78.88 164 PHE A N 1
ATOM 1318 C CA . PHE A 1 164 ? 6.127 23.552 -1.245 1.00 78.88 164 PHE A CA 1
ATOM 1319 C C . PHE A 1 164 ? 7.428 23.207 -1.989 1.00 78.88 164 PHE A C 1
ATOM 1321 O O . PHE A 1 164 ? 8.336 22.608 -1.417 1.00 78.88 164 PHE A O 1
ATOM 1328 N N . ALA A 1 165 ? 7.553 23.619 -3.254 1.00 78.62 165 ALA A N 1
ATOM 1329 C CA . ALA A 1 165 ? 8.769 23.435 -4.045 1.00 78.62 165 ALA A CA 1
ATOM 1330 C C . ALA A 1 165 ? 9.827 24.541 -3.843 1.00 78.62 165 ALA A C 1
ATOM 1332 O O . ALA A 1 165 ? 10.934 24.414 -4.370 1.00 78.62 165 ALA A O 1
ATOM 1333 N N . SER A 1 166 ? 9.509 25.628 -3.129 1.00 81.69 166 SER A N 1
ATOM 1334 C CA . SER A 1 166 ? 10.396 26.785 -2.999 1.00 81.69 166 SER A CA 1
ATOM 1335 C C . SER A 1 166 ? 11.489 26.571 -1.951 1.00 81.69 166 SER A C 1
ATOM 1337 O O . SER A 1 166 ? 11.348 25.802 -0.996 1.00 81.69 166 SER A O 1
ATOM 1339 N N . THR A 1 167 ? 12.603 27.284 -2.119 1.00 83.12 167 THR A N 1
ATOM 1340 C CA . THR A 1 167 ? 13.683 27.306 -1.126 1.00 83.12 167 THR A CA 1
ATOM 1341 C C . THR A 1 167 ? 13.206 27.903 0.199 1.00 83.12 167 THR A C 1
ATOM 1343 O O . THR A 1 167 ? 13.647 27.450 1.251 1.00 83.12 167 THR A O 1
ATOM 1346 N N . GLU A 1 168 ? 12.272 28.864 0.181 1.00 82.31 168 GLU A N 1
ATOM 1347 C CA . GLU A 1 168 ? 11.740 29.440 1.424 1.00 82.31 168 GLU A CA 1
ATOM 1348 C C . GLU A 1 168 ? 10.977 28.401 2.248 1.00 82.31 168 GLU A C 1
ATOM 1350 O O . GLU A 1 168 ? 11.148 28.346 3.464 1.00 82.31 168 GLU A O 1
ATOM 1355 N N . TYR A 1 169 ? 10.184 27.542 1.600 1.00 82.38 169 TYR A N 1
ATOM 1356 C CA . TYR A 1 169 ? 9.467 26.475 2.295 1.00 82.38 169 TYR A CA 1
ATOM 1357 C C . TYR A 1 169 ? 10.422 25.443 2.907 1.00 82.38 169 TYR A C 1
ATOM 1359 O O . TYR A 1 169 ? 10.204 24.989 4.029 1.00 82.38 169 TYR A O 1
ATOM 1367 N N . ARG A 1 170 ? 11.523 25.116 2.217 1.00 79.25 170 ARG A N 1
ATOM 1368 C CA . ARG A 1 170 ? 12.571 24.245 2.778 1.00 79.25 170 ARG A CA 1
ATOM 1369 C C . ARG A 1 170 ? 13.204 24.856 4.023 1.00 79.25 170 ARG A C 1
ATOM 1371 O O . ARG A 1 170 ? 13.286 24.175 5.038 1.00 79.25 170 ARG A O 1
ATOM 1378 N N . ASN A 1 171 ? 13.578 26.134 3.965 1.00 83.75 171 ASN A N 1
ATOM 1379 C CA . ASN A 1 171 ? 14.150 26.839 5.114 1.00 83.75 171 ASN A CA 1
ATOM 1380 C C . ASN A 1 171 ? 13.164 26.877 6.294 1.00 83.75 171 ASN A C 1
ATOM 1382 O O . ASN A 1 171 ? 13.550 26.602 7.423 1.00 83.75 171 ASN A O 1
ATOM 1386 N N . PHE A 1 172 ? 11.878 27.123 6.025 1.00 85.50 172 PHE A N 1
ATOM 1387 C CA . PHE A 1 172 ? 10.820 27.074 7.038 1.00 85.50 172 PHE A CA 1
ATOM 1388 C C . PHE A 1 172 ? 10.720 25.701 7.726 1.00 85.50 172 PHE A C 1
ATOM 1390 O O . PHE A 1 172 ? 10.638 25.631 8.953 1.00 85.50 172 PHE A O 1
ATOM 1397 N N . LEU A 1 173 ? 10.757 24.603 6.961 1.00 82.94 173 LEU A N 1
ATOM 1398 C CA . LEU A 1 173 ? 10.753 23.252 7.530 1.00 82.94 173 LEU A CA 1
ATOM 1399 C C . LEU A 1 173 ? 12.025 22.959 8.335 1.00 82.94 173 LEU A C 1
ATOM 1401 O O . LEU A 1 173 ? 11.947 22.324 9.386 1.00 82.94 173 LEU A O 1
ATOM 1405 N N . GLU A 1 174 ? 13.187 23.423 7.872 1.00 81.19 174 GLU A N 1
ATOM 1406 C CA . GLU A 1 174 ? 14.453 23.279 8.601 1.00 81.19 174 GLU A CA 1
ATOM 1407 C C . GLU A 1 174 ? 14.415 23.998 9.950 1.00 81.19 174 GLU A C 1
ATOM 1409 O O . GLU A 1 174 ? 14.769 23.398 10.967 1.00 81.19 174 GLU A O 1
ATOM 1414 N N . ASP A 1 175 ? 13.904 25.228 9.985 1.00 85.31 175 ASP A N 1
ATOM 1415 C CA . ASP A 1 175 ? 13.747 26.003 11.217 1.00 85.31 175 ASP A CA 1
ATOM 1416 C C . ASP A 1 175 ? 12.812 25.303 12.216 1.00 85.31 175 ASP A C 1
ATOM 1418 O O . ASP A 1 175 ? 13.104 25.248 13.415 1.00 85.31 175 ASP A O 1
ATOM 1422 N N . ILE A 1 176 ? 11.709 24.712 11.739 1.00 84.94 176 ILE A N 1
ATOM 1423 C CA . ILE A 1 176 ? 10.796 23.916 12.574 1.00 84.94 176 ILE A CA 1
ATOM 1424 C C . ILE A 1 176 ? 11.507 22.685 13.138 1.00 84.94 176 ILE A C 1
ATOM 1426 O O . ILE A 1 176 ? 11.434 22.431 14.343 1.00 84.94 176 ILE A O 1
ATOM 1430 N N . CYS A 1 177 ? 12.210 21.927 12.297 1.00 82.25 177 CYS A N 1
ATOM 1431 C CA . CYS A 1 177 ? 12.926 20.731 12.732 1.00 82.25 177 CYS A CA 1
ATOM 1432 C C . CYS A 1 177 ? 13.987 21.065 13.787 1.00 82.25 177 CYS A C 1
ATOM 1434 O O . CYS A 1 177 ? 14.054 20.391 14.816 1.00 82.25 177 CYS A O 1
ATOM 1436 N N . LEU A 1 178 ? 14.753 22.144 13.589 1.00 82.44 178 LEU A N 1
ATOM 1437 C CA . LEU A 1 178 ? 15.735 22.630 14.561 1.00 82.44 178 LEU A CA 1
ATOM 1438 C C . LEU A 1 178 ? 15.068 23.042 15.879 1.00 82.44 178 LEU A C 1
ATOM 1440 O O . LEU A 1 178 ? 15.495 22.607 16.951 1.00 82.44 178 LEU A O 1
ATOM 1444 N N . LYS A 1 179 ? 13.985 23.826 15.813 1.00 85.44 179 LYS A N 1
ATOM 1445 C CA . LYS A 1 179 ? 13.246 24.306 16.991 1.00 85.44 179 LYS A CA 1
ATOM 1446 C C . LYS A 1 179 ? 12.678 23.166 17.838 1.00 85.44 179 LYS A C 1
ATOM 1448 O O . LYS A 1 179 ? 12.670 23.265 19.062 1.00 85.44 179 LYS A O 1
ATOM 1453 N N . HIS A 1 180 ? 12.209 22.097 17.199 1.00 81.00 180 HIS A N 1
ATOM 1454 C CA . HIS A 1 180 ? 11.618 20.940 17.874 1.00 81.00 180 HIS A CA 1
ATOM 1455 C C . HIS A 1 180 ? 12.607 19.787 18.097 1.00 81.00 180 HIS A C 1
ATOM 1457 O O . HIS A 1 180 ? 12.199 18.727 18.568 1.00 81.00 180 HIS A O 1
ATOM 1463 N N . SER A 1 181 ? 13.897 19.991 17.794 1.00 79.88 181 SER A N 1
ATOM 1464 C CA . SER A 1 181 ? 14.952 18.973 17.910 1.00 79.88 181 SER A CA 1
ATOM 1465 C C . SER A 1 181 ? 14.603 17.659 17.192 1.00 79.88 181 SER A C 1
ATOM 1467 O O . SER A 1 181 ? 14.890 16.569 17.684 1.00 79.88 181 SER A O 1
ATOM 1469 N N . ILE A 1 182 ? 13.957 17.766 16.028 1.00 73.38 182 ILE A N 1
ATOM 1470 C CA . ILE A 1 182 ? 13.590 16.625 15.189 1.00 73.38 182 ILE A CA 1
ATOM 1471 C C . ILE A 1 182 ? 14.802 16.261 14.331 1.00 73.38 182 ILE A C 1
ATOM 1473 O O . ILE A 1 182 ? 15.169 16.996 13.413 1.00 73.38 182 ILE A O 1
ATOM 1477 N N . ASP A 1 183 ? 15.403 15.106 14.615 1.00 67.75 183 ASP A N 1
ATOM 1478 C CA . ASP A 1 183 ? 16.482 14.557 13.798 1.00 67.75 183 ASP A CA 1
ATOM 1479 C C . ASP A 1 183 ? 15.930 13.995 12.481 1.00 67.75 183 ASP A C 1
ATOM 1481 O O . ASP A 1 183 ? 15.348 12.905 12.411 1.00 67.75 183 ASP A O 1
ATOM 1485 N N . CYS A 1 184 ? 16.099 14.786 11.427 1.00 60.03 184 CYS A N 1
ATOM 1486 C CA . CYS A 1 184 ? 15.908 14.372 10.050 1.00 60.03 184 CYS A CA 1
ATOM 1487 C C . CYS A 1 184 ? 17.297 14.023 9.512 1.00 60.03 184 CYS A C 1
ATOM 1489 O O . CYS A 1 184 ? 18.042 14.942 9.175 1.00 60.03 184 CYS A O 1
ATOM 1491 N N . GLY A 1 185 ? 17.652 12.733 9.471 1.00 58.41 185 GLY A N 1
ATOM 1492 C CA . GLY A 1 185 ? 18.970 12.264 9.023 1.00 58.41 185 GLY A CA 1
ATOM 1493 C C . GLY A 1 185 ? 19.348 12.684 7.588 1.00 58.41 185 GLY A C 1
ATOM 1494 O O . GLY A 1 185 ? 18.787 13.603 6.998 1.00 58.41 185 GLY A O 1
ATOM 1495 N N . HIS A 1 186 ? 20.301 11.984 6.963 1.00 43.97 186 HIS A N 1
ATOM 1496 C CA . HIS A 1 186 ? 20.875 12.388 5.662 1.00 43.97 186 HIS A CA 1
ATOM 1497 C C . HIS A 1 186 ? 19.856 12.491 4.497 1.00 43.97 186 HIS A C 1
ATOM 1499 O O . HIS A 1 186 ? 20.151 13.107 3.472 1.00 43.97 186 HIS A O 1
ATOM 1505 N N . LEU A 1 187 ? 18.650 11.938 4.675 1.00 39.19 187 LEU A N 1
ATOM 1506 C CA . LEU A 1 187 ? 17.471 12.110 3.826 1.00 39.19 187 LEU A CA 1
ATOM 1507 C C . LEU A 1 187 ? 16.370 12.814 4.635 1.00 39.19 187 LEU A C 1
ATOM 1509 O O . LEU A 1 187 ? 15.659 12.198 5.429 1.00 39.19 187 LEU A O 1
ATOM 1513 N N . ARG A 1 188 ? 16.231 14.126 4.426 1.00 46.94 188 ARG A N 1
ATOM 1514 C CA . ARG A 1 188 ? 15.220 14.979 5.070 1.00 46.94 188 ARG A CA 1
ATOM 1515 C C . ARG A 1 188 ? 13.830 14.711 4.476 1.00 46.94 188 ARG A C 1
ATOM 1517 O O . ARG A 1 188 ? 13.356 15.478 3.643 1.00 46.94 188 ARG A O 1
ATOM 1524 N N . THR A 1 189 ? 13.188 13.608 4.861 1.00 42.56 189 THR A N 1
ATOM 1525 C CA . THR A 1 189 ? 11.798 13.294 4.474 1.00 42.56 189 THR A CA 1
ATOM 1526 C C . THR A 1 189 ? 10.893 13.144 5.700 1.00 42.56 189 THR A C 1
ATOM 1528 O O . THR A 1 189 ? 11.323 12.709 6.766 1.00 42.56 189 THR A O 1
ATOM 1531 N N . ALA A 1 190 ? 9.627 13.548 5.549 1.00 38.09 190 ALA A N 1
ATOM 1532 C CA . ALA A 1 190 ? 8.669 13.880 6.614 1.00 38.09 190 ALA A CA 1
ATOM 1533 C C . ALA A 1 190 ? 8.145 12.703 7.479 1.00 38.09 190 ALA A C 1
ATOM 1535 O O . ALA A 1 190 ? 7.198 12.865 8.247 1.00 38.09 190 ALA A O 1
ATOM 1536 N N . SER A 1 191 ? 8.729 11.506 7.387 1.00 37.44 191 SER A N 1
ATOM 1537 C CA . SER A 1 191 ? 8.051 10.257 7.774 1.00 37.44 191 SER A CA 1
ATOM 1538 C C . SER A 1 191 ? 8.111 9.868 9.266 1.00 37.44 191 SER A C 1
ATOM 1540 O O . SER A 1 191 ? 7.787 8.731 9.602 1.00 37.44 191 SER A O 1
ATOM 1542 N N . ARG A 1 192 ? 8.496 10.758 10.193 1.00 43.22 192 ARG A N 1
ATOM 1543 C CA . ARG A 1 192 ? 8.628 10.414 11.635 1.00 43.22 192 ARG A CA 1
ATOM 1544 C C . ARG A 1 192 ? 7.632 11.110 12.576 1.00 43.22 192 ARG A C 1
ATOM 1546 O O . ARG A 1 192 ? 7.783 11.024 13.788 1.00 43.22 192 ARG A O 1
ATOM 1553 N N . LEU A 1 193 ? 6.596 11.774 12.056 1.00 43.12 193 LEU A N 1
ATOM 1554 C CA . LEU A 1 193 ? 5.670 12.601 12.857 1.00 43.12 193 LEU A CA 1
ATOM 1555 C C . LEU A 1 193 ? 4.426 11.872 13.420 1.00 43.12 193 LEU A C 1
ATOM 1557 O O . LEU A 1 193 ? 3.600 12.502 14.077 1.00 43.12 193 LEU A O 1
ATOM 1561 N N . LEU A 1 194 ? 4.273 10.557 13.217 1.00 48.03 194 LEU A N 1
ATOM 1562 C CA . LEU A 1 194 ? 2.979 9.863 13.381 1.00 48.03 194 LEU A CA 1
ATOM 1563 C C . LEU A 1 194 ? 2.857 8.896 14.573 1.00 48.03 194 LEU A C 1
ATOM 1565 O O . LEU A 1 194 ? 1.900 8.125 14.636 1.00 48.03 194 LEU A O 1
ATOM 1569 N N . ASP A 1 195 ? 3.728 8.999 15.578 1.00 48.19 195 ASP A N 1
ATOM 1570 C CA . ASP A 1 195 ? 3.730 8.136 16.781 1.00 48.19 195 ASP A CA 1
ATOM 1571 C C . ASP A 1 195 ? 2.449 8.208 17.654 1.00 48.19 195 ASP A C 1
ATOM 1573 O O . ASP A 1 195 ? 2.335 7.510 18.663 1.00 48.19 195 ASP A O 1
ATOM 1577 N N . LYS A 1 196 ? 1.455 9.039 17.303 1.00 57.84 196 LYS A N 1
ATOM 1578 C CA . LYS A 1 196 ? 0.220 9.244 18.089 1.00 57.84 196 LYS A CA 1
ATOM 1579 C C . LYS A 1 196 ? -1.033 8.550 17.533 1.00 57.84 196 LYS A C 1
ATOM 1581 O O . LYS A 1 196 ? -2.085 8.627 18.173 1.00 57.84 196 LYS A O 1
ATOM 1586 N N . CYS A 1 197 ? -0.963 7.867 16.390 1.00 65.31 197 CYS A N 1
ATOM 1587 C CA . CYS A 1 197 ? -2.128 7.193 15.803 1.00 65.31 197 CYS A CA 1
ATOM 1588 C C . CYS A 1 197 ? -2.307 5.778 16.381 1.00 65.31 197 CYS A C 1
ATOM 1590 O O . CYS A 1 197 ? -1.786 4.811 15.839 1.00 65.31 197 CYS A O 1
ATOM 1592 N N . VAL A 1 198 ? -3.029 5.657 17.503 1.00 77.25 198 VAL A N 1
ATOM 1593 C CA . VAL A 1 198 ? -3.304 4.352 18.148 1.00 77.25 198 VAL A CA 1
ATOM 1594 C C . VAL A 1 198 ? -4.436 3.590 17.446 1.00 77.25 198 VAL A C 1
ATOM 1596 O O . VAL A 1 198 ? -4.311 2.394 17.207 1.00 77.25 198 VAL A O 1
ATOM 1599 N N . ASN A 1 199 ? -5.530 4.281 17.112 1.00 86.38 199 ASN A N 1
ATOM 1600 C CA . ASN A 1 199 ? -6.637 3.724 16.328 1.00 86.38 199 ASN A CA 1
ATOM 1601 C C . ASN A 1 199 ? -6.408 3.949 14.825 1.00 86.38 199 ASN A C 1
ATOM 1603 O O . ASN A 1 199 ? -5.715 4.911 14.467 1.00 86.38 199 ASN A O 1
ATOM 1607 N N . PRO A 1 200 ? -7.028 3.135 13.945 1.00 90.81 200 PRO A N 1
ATOM 1608 C CA . PRO A 1 200 ? -6.991 3.350 12.502 1.00 90.81 200 PRO A CA 1
ATOM 1609 C C . PRO A 1 200 ? -7.379 4.788 12.156 1.00 90.81 200 PRO A C 1
ATOM 1611 O O . PRO A 1 200 ? -8.449 5.274 12.531 1.00 90.81 200 PRO A O 1
ATOM 1614 N N . THR A 1 201 ? -6.458 5.486 11.497 1.00 91.69 201 THR A N 1
ATOM 1615 C CA . THR A 1 201 ? -6.588 6.906 11.179 1.00 91.69 201 THR A CA 1
ATOM 1616 C C . THR A 1 201 ? -6.060 7.147 9.771 1.00 91.69 201 THR A C 1
ATOM 1618 O O . THR A 1 201 ? -4.909 6.823 9.486 1.00 91.69 201 THR A O 1
ATOM 1621 N N . PHE A 1 202 ? -6.883 7.729 8.902 1.00 92.56 202 PHE A N 1
ATOM 1622 C CA . PHE A 1 202 ? -6.436 8.269 7.624 1.00 92.56 202 PHE A CA 1
ATOM 1623 C C . PHE A 1 202 ? -5.803 9.641 7.847 1.00 92.56 202 PHE A C 1
ATOM 1625 O O . PHE A 1 202 ? -6.442 10.544 8.393 1.00 92.56 202 PHE A O 1
ATOM 1632 N N . ILE A 1 203 ? -4.557 9.786 7.412 1.00 90.31 203 ILE A N 1
ATOM 1633 C CA . ILE A 1 203 ? -3.866 11.072 7.308 1.00 90.31 203 ILE A CA 1
ATOM 1634 C C . ILE A 1 203 ? -3.943 11.476 5.841 1.00 90.31 203 ILE A C 1
ATOM 1636 O O . ILE A 1 203 ? -3.546 10.699 4.975 1.00 90.31 203 ILE A O 1
ATOM 1640 N N . MET A 1 204 ? -4.533 12.635 5.579 1.00 88.25 204 MET A N 1
ATOM 1641 C CA . MET A 1 204 ? -4.963 13.069 4.250 1.00 88.25 204 MET A CA 1
ATOM 1642 C C . MET A 1 204 ? -4.337 14.421 3.876 1.00 88.25 204 MET A C 1
ATOM 1644 O O . MET A 1 204 ? -3.674 15.032 4.717 1.00 88.25 204 MET A O 1
ATOM 1648 N N . ASP A 1 205 ? -4.632 14.851 2.642 1.00 79.44 205 ASP A N 1
ATOM 1649 C CA . ASP A 1 205 ? -4.158 16.017 1.862 1.00 79.44 205 ASP A CA 1
ATOM 1650 C C . ASP A 1 205 ? -3.088 15.688 0.813 1.00 79.44 205 ASP A C 1
ATOM 1652 O O . ASP A 1 205 ? -1.919 15.423 1.177 1.00 79.44 205 ASP A O 1
#

Secondary structure (DSSP, 8-state):
-HHHHHHHHHTTPEE----SEESS--SSSSPPPEEEETTTTEEEEE-S-SHHHHHHHHHTT--EEEEEEEEE--S---SS--SEEEEEEEEETT--HHHHHHHHHHHHHHHHHHHHSSSEEEEEPTT-TT-EEEEE-PSSPEEEEHHHHHHHHHT-PPPPGGGTTSHHHHHHHHHHHHHTT----SS--STT--TT--S-EEEE-

Sequence (205 aa):
MSSIRQFFESLGFLEVETPMMNGIAGGASAVPFVTHHNHFDTNLFMRVAPELYLKMLVIGGIEKVFEIGKQFRNEDVDRTHNTEFTTCEFYMAYADYSDLIEITERLISGLVKDVHGSYKIKHHLMGNPNKVVEIDFTPPFRRISIIEELERQLGVNFPPPKTFASTEYRNFLEDICLKHSIDCGHLRTASRLLDKCVNPTFIMD

Nearest PDB structures (foldseek):
  7ea9-assembly2_C  TM=9.601E-01  e=1.472E-27  Homo sapiens
  6ilh-assembly1_A  TM=9.565E-01  e=1.570E-27  Homo sapiens
  6chd-assembly1_B  TM=9.551E-01  e=2.028E-27  Homo sapiens
  6ilh-assembly1_B  TM=9.586E-01  e=3.387E-27  Homo sapiens
  4dpg-assembly2_D  TM=9.555E-01  e=2.795E-27  Homo sapiens

Radius of gyration: 20.28 Å; Cα contacts (8 Å, |Δi|>4): 262; chains: 1; bounding box: 41×46×52 Å

Organism: Geodia barretti (NCBI:txid519541)

Mean predicted aligned error: 6.13 Å

Solvent-accessible surface area (backbone atoms only — not comparable to full-atom values): 12408 Å² total; per-residue (Å²): 110,70,69,60,51,52,54,42,47,76,73,64,34,42,82,56,87,73,80,56,68,28,86,66,70,46,67,52,98,70,51,58,42,78,49,74,43,77,94,75,75,40,68,34,18,36,26,52,39,61,52,62,56,55,52,50,41,39,74,71,67,46,50,33,38,30,34,78,46,80,29,31,36,64,60,80,72,57,100,88,39,61,47,64,46,77,50,77,51,71,49,56,65,100,58,55,71,69,56,49,49,56,52,47,45,52,51,54,27,46,52,40,28,72,75,67,76,34,45,63,45,81,44,61,46,89,96,37,86,86,44,71,42,80,33,56,42,60,72,82,61,49,74,43,50,50,64,63,53,49,26,66,76,68,74,48,84,79,80,61,79,91,43,67,87,37,70,67,46,51,52,54,51,50,54,51,30,61,75,69,69,52,87,60,62,101,67,80,64,86,84,80,80,65,93,78,68,76,45,64,60,50,76,40,136

InterPro domains:
  IPR004364 Aminoacyl-tRNA synthetase, class II (D/K/N) [PF00152] (2-192)
  IPR006195 Aminoacyl-tRNA synthetase, class II [PS50862] (1-111)
  IPR018149 Lysyl-tRNA synthetase, class II, C-terminal [PR00982] (9-19)
  IPR018149 Lysyl-tRNA synthetase, class II, C-terminal [PR00982] (25-41)
  IPR018149 Lysyl-tRNA synthetase, class II, C-terminal [PR00982] (54-67)
  IPR018149 Lysyl-tRNA synthetase, class II, C-terminal [PR00982] (72-89)
  IPR018149 Lysyl-tRNA synthetase, class II, C-terminal [PR00982] (199-205)
  IPR045864 Class II Aminoacyl-tRNA synthetase/Biotinyl protein ligase (BPL) and lipoyl protein ligase (LPL) [G3DSA:3.30.930.10] (1-205)
  IPR045864 Class II Aminoacyl-tRNA synthetase/Biotinyl protein ligase (BPL) and lipoyl protein ligase (LPL) [SSF55681] (2-204)

pLDDT: mean 88.67, std 13.62, range [37.44, 98.75]

Foldseek 3Di:
DVLLVVLLVVVVADEDDDDQKALDEDDDPAAWDWDADVVVRGIITGYQDCVVVQVVVVVVVRQKYKYWDKHAGPDDDDPPDDRIDIDIDMHHPPDDVVVVLVSCLCSVQVVCCVVPVFQWDWDQDPPGNVDIDIEGSPDDAAEDEPQVVCCVVQVHHQDDPVCCPPPVNVVVVVVSCVVVVPDCPPHNDDPPPPPPCRYDYHHDD